Protein AF-A0A1I7XHS6-F1 (afdb_monomer_lite)

InterPro domains:
  IPR001163 Sm domain, eukaryotic/archaea-type [PF01423] (16-54)
  IPR001163 Sm domain, eukaryotic/archaea-type [SM00651] (15-67)
  IPR010920 LSM domain superfamily [SSF50182] (10-55)
  IPR011009 Protein kinase-like domain superfamily [SSF56112] (63-197)
  IPR012877 Uncharacterised oxidoreductase Dhs-27 [PF07914] (59-201)
  IPR033871 Sm-like protein LSm5 [PTHR20971] (2-55)
  IPR033871 Sm-like protein LSm5 [cd01732] (10-81)
  IPR047575 Sm domain [PS52002] (12-71)

pLDDT: mean 73.68, std 15.59, range [35.78, 96.5]

Secondary structure (DSSP, 8-state):
-------S----HHHHHHHTTTSEEEEE-TTS-EEEEEEEEE-TT--EEEEEEE-TT-TT-EETTEEEEEEE---SS--TTS-SEEEEEEE-HHHHHHHHHHHH-----HHHHHHHHHHHHHHHHHHHHHHHS-SS-SS--PPEEEEE-SSGGG-EEEEE--TT--PPPSTT---HHHHHHHHHHHHHHHHHHHH--HHHHHS-HHHHHHHHHHHHHHHHHHHHHHHHH-GGGHHHHHHHHHHHHHHHHHT-

Organism: Heterorhabditis bacteriophora (NCBI:txid37862)

Foldseek 3Di:
DDDDDDDPDPADPVNVLVVQQQHWDWDQDPPRQIKTFRFNDADPVRPTDGDPIDRPLDPVFDDQFWGKHKDADDDPDPDPPDDRIKIKTAGDLVSQQCSCCVPQVDHDDSVRSLLVSLQVLLQVVLVLVCQVPDPDRLADDWNWPDADRPDSVPGMTITDDDPVDDDDDCVVPDDPVRVVVVVSSLVSVLCCLVVPCVSVVRRPCVSCVVVLVVVVVRLVVVLVVVCVVCVVCVVVSVVVVVSSVSVVVSVD

Structure (mmCIF, N/CA/C/O backbone):
data_AF-A0A1I7XHS6-F1
#
_entry.id   AF-A0A1I7XHS6-F1
#
loop_
_atom_site.group_PDB
_atom_site.id
_atom_site.type_symbol
_atom_site.label_atom_id
_atom_site.label_alt_id
_atom_site.label_comp_id
_atom_site.label_asym_id
_atom_site.label_entity_id
_atom_site.label_seq_id
_atom_site.pdbx_PDB_ins_code
_atom_site.Cartn_x
_atom_site.Cartn_y
_atom_site.Cartn_z
_atom_site.occupancy
_atom_site.B_iso_or_equiv
_atom_site.auth_seq_id
_atom_site.auth_comp_id
_atom_site.auth_asym_id
_atom_site.auth_atom_id
_atom_site.pdbx_PDB_model_num
ATOM 1 N N . MET A 1 1 ? 23.797 -37.217 1.252 1.00 35.78 1 MET A N 1
ATOM 2 C CA . MET A 1 1 ? 24.072 -37.334 -0.195 1.00 35.78 1 MET A CA 1
ATOM 3 C C . MET A 1 1 ? 23.094 -36.413 -0.902 1.00 35.78 1 MET A C 1
ATOM 5 O O . MET A 1 1 ? 21.906 -36.695 -0.866 1.00 35.78 1 MET A O 1
ATOM 9 N N . SER A 1 2 ? 23.561 -35.262 -1.393 1.00 38.69 2 SER A N 1
ATOM 10 C CA . SER A 1 2 ? 22.713 -34.272 -2.070 1.00 38.69 2 SER A CA 1
ATOM 11 C C . SER A 1 2 ? 22.581 -34.668 -3.538 1.00 38.69 2 SER A C 1
ATOM 13 O O . SER A 1 2 ? 23.583 -34.729 -4.248 1.00 38.69 2 SER A O 1
ATOM 15 N N . SER A 1 3 ? 21.371 -35.017 -3.970 1.00 40.94 3 SER A N 1
ATOM 16 C CA . SER A 1 3 ? 21.060 -35.302 -5.367 1.00 40.94 3 SER A CA 1
ATOM 17 C C . SER A 1 3 ? 21.012 -33.985 -6.139 1.00 40.94 3 SER A C 1
ATOM 19 O O . SER A 1 3 ? 20.019 -33.260 -6.083 1.00 40.94 3 SER A O 1
ATOM 21 N N . THR A 1 4 ? 22.082 -33.659 -6.859 1.00 42.91 4 THR A N 1
ATOM 22 C CA . THR A 1 4 ? 22.070 -32.563 -7.831 1.00 42.91 4 THR A CA 1
ATOM 23 C C . THR A 1 4 ? 21.170 -32.964 -8.995 1.00 42.91 4 THR A C 1
ATOM 25 O O . THR A 1 4 ? 21.556 -33.791 -9.825 1.00 42.91 4 THR A O 1
ATOM 28 N N . ALA A 1 5 ? 19.959 -32.408 -9.031 1.00 48.34 5 ALA A N 1
ATOM 29 C CA . ALA A 1 5 ? 19.065 -32.508 -10.174 1.00 48.34 5 ALA A CA 1
ATOM 30 C C . ALA A 1 5 ? 19.789 -31.950 -11.407 1.00 48.34 5 ALA A C 1
ATOM 32 O O . ALA A 1 5 ? 20.109 -30.765 -11.481 1.00 48.34 5 ALA A O 1
ATOM 33 N N . THR A 1 6 ? 20.129 -32.830 -12.343 1.00 53.09 6 THR A N 1
ATOM 34 C CA . THR A 1 6 ? 20.788 -32.463 -13.595 1.00 53.09 6 THR A CA 1
ATOM 35 C C . THR A 1 6 ? 19.723 -31.873 -14.511 1.00 53.09 6 THR A C 1
ATOM 37 O O . THR A 1 6 ? 18.707 -32.519 -14.763 1.00 53.09 6 THR A O 1
ATOM 40 N N . ASN A 1 7 ? 19.917 -30.631 -14.958 1.00 56.94 7 ASN A N 1
ATOM 41 C CA . ASN A 1 7 ? 18.989 -29.959 -15.862 1.00 56.94 7 ASN A CA 1
ATOM 42 C C . ASN A 1 7 ? 18.859 -30.795 -17.158 1.00 56.94 7 ASN A C 1
ATOM 44 O O . ASN A 1 7 ? 19.871 -31.010 -17.824 1.00 56.94 7 ASN A O 1
ATOM 48 N N . PRO A 1 8 ? 17.662 -31.298 -17.518 1.00 60.41 8 PRO A N 1
ATOM 49 C CA . PRO A 1 8 ? 17.479 -32.171 -18.680 1.00 60.41 8 PRO A CA 1
ATOM 50 C C . PRO A 1 8 ? 17.606 -31.435 -20.024 1.00 60.41 8 PRO A C 1
ATOM 52 O O . PRO A 1 8 ? 17.559 -32.073 -21.075 1.00 60.41 8 PRO A O 1
ATOM 55 N N . SER A 1 9 ? 17.744 -30.106 -20.019 1.00 62.44 9 SER A N 1
ATOM 56 C CA . SER A 1 9 ? 17.931 -29.316 -21.234 1.00 62.44 9 SER A CA 1
ATOM 57 C C . SER A 1 9 ? 19.406 -29.282 -21.647 1.00 62.44 9 SER A C 1
ATOM 59 O O . SER A 1 9 ? 20.269 -28.791 -20.929 1.00 62.44 9 SER A O 1
ATOM 61 N N . THR A 1 10 ? 19.700 -29.799 -22.839 1.00 73.06 10 THR A N 1
ATOM 62 C CA . THR A 1 10 ? 21.033 -29.784 -23.472 1.00 73.06 10 THR A CA 1
ATOM 63 C C . THR A 1 10 ? 21.372 -28.439 -24.127 1.00 73.06 10 THR A C 1
ATOM 65 O O . THR A 1 10 ? 22.237 -28.393 -24.996 1.00 73.06 10 THR A O 1
ATOM 68 N N . LEU A 1 11 ? 20.652 -27.366 -23.790 1.00 76.31 11 LEU A N 1
ATOM 69 C CA . LEU A 1 11 ? 20.781 -26.068 -24.451 1.00 76.31 11 LEU A CA 1
ATOM 70 C C . LEU A 1 11 ? 21.914 -25.263 -23.827 1.00 76.31 11 LEU A C 1
ATOM 72 O O . LEU A 1 11 ? 21.985 -25.116 -22.604 1.00 76.31 11 LEU A O 1
ATOM 76 N N . LEU A 1 12 ? 22.777 -24.711 -24.675 1.00 83.94 12 LEU A N 1
ATOM 77 C CA . LEU A 1 12 ? 23.782 -23.761 -24.218 1.00 83.94 12 LEU A CA 1
ATOM 78 C C . LEU A 1 12 ? 23.101 -22.445 -23.797 1.00 83.94 12 LEU A C 1
ATOM 80 O O . LEU A 1 12 ? 22.085 -22.070 -24.384 1.00 83.94 12 LEU A O 1
ATOM 84 N N . PRO A 1 13 ? 23.650 -21.696 -22.822 1.00 81.69 13 PRO A N 1
ATOM 85 C CA . PRO A 1 13 ? 23.038 -20.450 -22.353 1.00 81.69 13 PRO A CA 1
ATOM 86 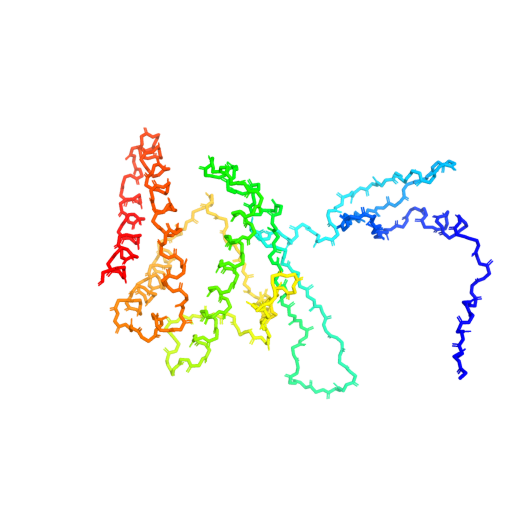C C . PRO A 1 13 ? 22.728 -19.446 -23.472 1.00 81.69 13 PRO A C 1
ATOM 88 O O . PRO A 1 13 ? 21.667 -18.835 -23.464 1.00 81.69 13 PRO A O 1
ATOM 91 N N . LEU A 1 14 ? 23.610 -19.320 -24.468 1.00 85.31 14 LEU A N 1
ATOM 92 C CA . LEU A 1 14 ? 23.384 -18.437 -25.618 1.00 85.31 14 LEU A CA 1
ATOM 93 C C . LEU A 1 14 ? 22.309 -18.970 -26.571 1.00 85.31 14 LEU A C 1
ATOM 95 O O . LEU A 1 14 ? 21.518 -18.186 -27.079 1.00 85.31 14 LEU A O 1
ATOM 99 N N . GLU A 1 15 ? 22.221 -20.289 -26.764 1.00 87.44 15 GLU A N 1
ATOM 100 C CA . GLU A 1 15 ? 21.143 -20.902 -27.556 1.00 87.44 15 GLU A CA 1
ATOM 101 C C . GLU A 1 15 ? 19.776 -20.712 -26.891 1.00 87.44 15 GLU A C 1
ATOM 103 O O . GLU A 1 15 ? 18.755 -20.616 -27.570 1.00 87.44 15 GLU A O 1
ATOM 108 N N . LEU A 1 16 ? 19.743 -20.665 -25.557 1.00 85.88 16 LEU A N 1
ATOM 109 C CA . LEU A 1 16 ? 18.528 -20.360 -24.815 1.00 85.88 16 LEU A CA 1
ATOM 110 C C . LEU A 1 16 ? 18.098 -18.904 -25.034 1.00 85.88 16 LEU A C 1
ATOM 112 O O . LEU A 1 16 ? 16.924 -18.665 -25.295 1.00 85.88 16 LEU A O 1
ATOM 116 N N . VAL A 1 17 ? 19.033 -17.950 -24.961 1.00 89.50 17 VAL A N 1
ATOM 117 C CA . VAL A 1 17 ? 18.743 -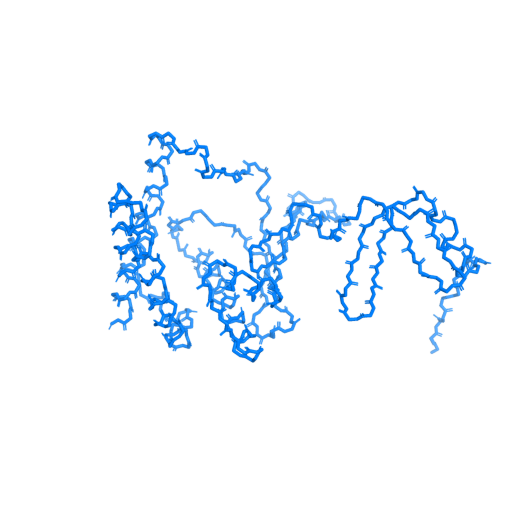16.523 -25.198 1.00 89.50 17 VAL A CA 1
ATOM 118 C C . VAL A 1 17 ? 18.324 -16.279 -26.652 1.00 89.50 17 VAL A C 1
ATOM 120 O O . VAL A 1 17 ? 17.351 -15.567 -26.884 1.00 89.50 17 VAL A O 1
ATOM 123 N N . ASP A 1 18 ? 18.981 -16.919 -27.621 1.00 92.06 18 ASP A N 1
ATOM 124 C CA . ASP A 1 18 ? 18.631 -16.847 -29.049 1.00 92.06 18 ASP A CA 1
ATOM 125 C C . ASP A 1 18 ? 17.200 -17.326 -29.323 1.00 92.06 18 ASP A C 1
ATOM 127 O O . ASP A 1 18 ? 16.420 -16.655 -29.998 1.00 92.06 18 ASP A O 1
ATOM 131 N N . LYS A 1 19 ? 16.783 -18.422 -28.682 1.00 90.94 19 LYS A N 1
ATOM 132 C CA . LYS A 1 19 ? 15.398 -18.912 -28.768 1.00 90.94 19 LYS A CA 1
ATOM 133 C C . LYS A 1 19 ? 14.362 -17.989 -28.133 1.00 90.94 19 LYS A C 1
ATOM 135 O O . LYS A 1 19 ? 13.176 -18.142 -28.418 1.00 90.94 19 LYS A O 1
ATOM 140 N N . CYS A 1 20 ? 14.784 -17.064 -27.278 1.00 92.56 20 CYS A N 1
ATOM 141 C CA . CYS A 1 20 ? 13.903 -16.076 -26.672 1.00 92.56 20 CYS A CA 1
ATOM 142 C C . CYS A 1 20 ? 13.716 -14.824 -27.544 1.00 92.56 20 CYS A C 1
ATOM 144 O O . CYS A 1 20 ? 12.911 -13.971 -27.171 1.00 92.56 20 CYS A O 1
ATOM 146 N N . ILE A 1 21 ? 14.408 -14.684 -28.685 1.00 95.25 21 ILE A N 1
ATOM 147 C CA . ILE A 1 21 ? 14.200 -13.554 -29.603 1.00 95.25 21 ILE A CA 1
ATOM 148 C C . ILE A 1 21 ? 12.738 -13.541 -30.085 1.00 95.25 21 ILE A C 1
ATOM 150 O O . ILE A 1 21 ? 12.166 -14.566 -30.450 1.00 95.25 21 ILE A O 1
ATOM 154 N N . GLY A 1 22 ? 12.110 -12.368 -30.038 1.00 91.31 22 GLY A N 1
ATOM 155 C CA . GLY A 1 22 ? 10.687 -12.146 -30.294 1.00 91.31 22 GLY A CA 1
ATOM 156 C C . GLY A 1 22 ? 9.763 -12.520 -29.129 1.00 91.31 22 GLY A C 1
ATOM 157 O O . GLY A 1 22 ? 8.559 -12.288 -29.216 1.00 91.31 22 GLY A O 1
ATOM 158 N N . SER A 1 23 ? 10.289 -13.079 -28.035 1.00 92.06 23 SER A N 1
ATOM 159 C CA . SER A 1 23 ? 9.512 -13.406 -26.834 1.00 92.06 23 SER A CA 1
ATOM 160 C C . SER A 1 23 ? 9.638 -12.317 -25.774 1.00 92.06 23 SER A C 1
ATOM 162 O O . SER A 1 23 ? 10.672 -11.658 -25.644 1.00 92.06 23 SER A O 1
ATOM 164 N N . ARG A 1 24 ? 8.587 -12.159 -24.964 1.00 86.06 24 ARG A N 1
ATOM 165 C CA . ARG A 1 24 ? 8.627 -11.314 -23.767 1.00 86.06 24 ARG A CA 1
ATOM 166 C C . ARG A 1 24 ? 9.449 -12.012 -22.686 1.00 86.06 24 ARG A C 1
ATOM 168 O O . ARG A 1 24 ? 9.105 -13.119 -22.277 1.00 86.06 24 ARG A O 1
ATOM 175 N N . ILE A 1 25 ? 10.515 -11.365 -22.227 1.00 89.19 25 ILE A N 1
ATOM 176 C CA . ILE A 1 25 ? 11.435 -11.892 -21.218 1.00 89.19 25 ILE A CA 1
ATOM 177 C C . ILE A 1 25 ? 11.511 -10.975 -19.999 1.00 89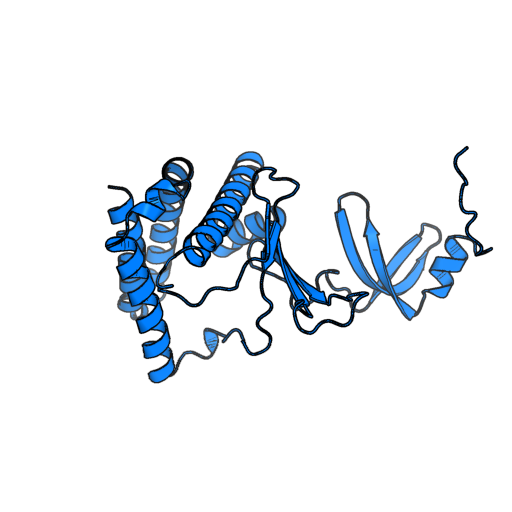.19 25 ILE A C 1
ATOM 179 O O . ILE A 1 25 ? 11.299 -9.768 -20.099 1.00 89.19 25 ILE A O 1
ATOM 183 N N . TRP A 1 26 ? 11.828 -11.568 -18.848 1.00 88.44 26 TRP A N 1
ATOM 184 C CA . TRP A 1 26 ? 12.118 -10.868 -17.599 1.00 88.44 26 TRP A CA 1
ATOM 185 C C . TRP A 1 26 ? 13.601 -11.036 -17.280 1.00 88.44 26 TRP A C 1
ATOM 187 O O . TRP A 1 26 ? 14.084 -12.148 -17.070 1.00 88.44 26 TRP A O 1
ATOM 197 N N . VAL A 1 27 ? 14.328 -9.925 -17.303 1.00 85.94 27 VAL A N 1
ATOM 198 C CA . VAL A 1 27 ? 15.765 -9.863 -17.053 1.00 85.94 27 VAL A CA 1
ATOM 199 C C . VAL A 1 27 ? 15.983 -9.348 -15.639 1.00 85.94 27 VAL A C 1
ATOM 201 O O . VAL A 1 27 ? 15.637 -8.211 -15.332 1.00 85.94 27 VAL A O 1
ATOM 204 N N . ILE A 1 28 ? 16.588 -10.176 -14.792 1.00 81.56 28 ILE A N 1
ATOM 205 C CA . ILE A 1 28 ? 16.995 -9.809 -13.433 1.00 81.56 28 ILE A CA 1
ATOM 206 C C . ILE A 1 28 ? 18.497 -9.524 -13.472 1.00 81.56 28 ILE A C 1
ATOM 208 O O . ILE A 1 28 ? 19.306 -10.420 -13.722 1.00 81.56 28 ILE A O 1
ATOM 212 N N . MET A 1 29 ? 18.879 -8.265 -13.281 1.00 76.19 29 MET A N 1
ATOM 213 C CA . MET A 1 29 ? 20.272 -7.823 -13.293 1.00 76.19 29 MET A CA 1
ATOM 214 C C . MET A 1 29 ? 20.869 -7.829 -11.882 1.00 76.19 29 MET A C 1
ATOM 216 O O . MET A 1 29 ? 20.179 -7.860 -10.863 1.00 76.19 29 MET A O 1
ATOM 220 N N . LYS A 1 30 ? 22.199 -7.743 -11.810 1.00 64.19 30 LYS A N 1
ATOM 221 C CA . LYS A 1 30 ? 22.905 -7.522 -10.545 1.00 64.19 30 LYS A CA 1
ATOM 222 C C . LYS A 1 30 ? 22.552 -6.137 -9.980 1.00 64.19 30 LYS A C 1
ATOM 224 O O . LYS A 1 30 ? 22.602 -5.155 -10.714 1.00 64.19 30 LYS A O 1
ATOM 229 N N . GLY A 1 31 ? 22.270 -6.068 -8.678 1.00 60.38 31 GLY A N 1
ATOM 230 C CA . GLY A 1 31 ? 21.828 -4.839 -8.007 1.00 60.38 31 GLY A CA 1
ATOM 231 C C . GLY A 1 31 ? 20.314 -4.631 -8.045 1.00 60.38 31 GLY A C 1
ATOM 232 O O . GLY A 1 31 ? 19.882 -3.487 -8.090 1.00 60.38 31 GLY A O 1
ATOM 233 N N . GLU A 1 32 ? 19.540 -5.726 -8.090 1.00 57.38 32 GLU A N 1
ATOM 234 C CA . GLU A 1 32 ? 18.065 -5.740 -7.978 1.00 57.38 32 GLU A CA 1
ATOM 235 C C . GLU A 1 32 ? 17.333 -4.941 -9.061 1.00 57.38 32 GLU A C 1
ATOM 237 O O . GLU A 1 32 ? 16.139 -4.670 -8.971 1.00 57.38 32 GLU A O 1
ATOM 242 N N . LYS A 1 33 ? 18.044 -4.585 -10.132 1.00 65.88 33 LYS A N 1
ATOM 243 C CA . LYS A 1 33 ? 17.436 -3.968 -11.297 1.00 65.88 33 LYS A CA 1
ATOM 244 C C . LYS A 1 33 ? 16.807 -5.054 -12.144 1.00 65.88 33 LYS A C 1
ATOM 246 O O . LYS A 1 33 ? 17.499 -5.925 -12.667 1.00 65.88 33 LYS A O 1
ATOM 251 N N . GLU A 1 34 ? 15.509 -4.956 -12.334 1.00 76.56 34 GLU A N 1
ATOM 252 C CA . GLU A 1 34 ? 14.765 -5.886 -13.156 1.00 76.56 34 GLU A CA 1
ATOM 253 C C . GLU A 1 34 ? 14.145 -5.157 -14.351 1.00 76.56 34 GLU A C 1
ATOM 255 O O . GLU A 1 34 ? 13.788 -3.983 -14.264 1.00 76.56 34 GLU A O 1
ATOM 260 N N . ILE A 1 35 ? 14.049 -5.835 -15.494 1.00 82.00 35 ILE A N 1
ATOM 261 C CA . ILE A 1 35 ? 13.519 -5.267 -16.737 1.00 82.00 35 ILE A CA 1
ATOM 262 C C . ILE A 1 35 ? 12.637 -6.313 -17.421 1.00 82.00 35 ILE A C 1
ATOM 264 O O . ILE A 1 35 ? 13.051 -7.463 -17.554 1.00 82.00 35 ILE A O 1
ATOM 268 N N . VAL A 1 36 ? 11.443 -5.933 -17.884 1.00 83.56 36 VAL A N 1
ATOM 269 C CA . VAL A 1 36 ? 10.604 -6.795 -18.729 1.00 83.56 36 VAL A CA 1
ATOM 270 C C . VAL A 1 36 ? 10.426 -6.149 -20.090 1.00 83.56 36 VAL A C 1
ATOM 272 O O . VAL A 1 36 ? 10.079 -4.980 -20.198 1.00 83.56 36 VAL A O 1
ATOM 275 N N . GLY A 1 37 ? 10.635 -6.919 -21.148 1.00 87.44 37 GLY A N 1
ATOM 276 C CA . GLY A 1 37 ? 10.465 -6.441 -22.515 1.00 87.44 37 GLY A CA 1
ATOM 277 C C . GLY A 1 37 ? 10.508 -7.586 -23.511 1.00 87.44 37 GLY A C 1
ATOM 278 O O . GLY A 1 37 ? 10.805 -8.726 -23.151 1.00 87.44 37 GLY A O 1
ATOM 279 N N . THR A 1 38 ? 10.191 -7.298 -24.764 1.00 93.44 38 THR A N 1
ATOM 280 C CA . THR A 1 38 ? 10.333 -8.257 -25.863 1.00 93.44 38 THR A CA 1
ATOM 281 C C . THR A 1 38 ? 11.782 -8.253 -26.337 1.00 93.44 38 THR A C 1
ATOM 283 O O . THR A 1 38 ? 12.301 -7.200 -26.701 1.00 93.44 38 THR A O 1
ATOM 286 N N . LEU A 1 39 ? 12.460 -9.404 -26.310 1.00 95.94 39 LEU A N 1
ATOM 287 C CA . LEU A 1 39 ? 13.854 -9.496 -26.751 1.00 95.94 39 LEU A CA 1
ATOM 288 C C . LEU A 1 39 ? 13.941 -9.362 -28.268 1.00 95.94 39 LEU A C 1
ATOM 290 O O . LEU A 1 39 ? 13.482 -10.239 -28.988 1.00 95.94 39 LEU A O 1
ATOM 294 N N . MET A 1 40 ? 14.580 -8.306 -28.759 1.00 96.50 40 MET A N 1
ATOM 295 C CA . MET A 1 40 ? 14.765 -8.088 -30.198 1.00 96.50 40 MET A CA 1
ATOM 296 C C . MET A 1 40 ? 16.074 -8.680 -30.718 1.00 96.50 40 MET A C 1
ATOM 298 O O . MET A 1 40 ? 16.190 -8.992 -31.900 1.00 96.50 40 MET A O 1
ATOM 302 N N . GLY A 1 41 ? 17.055 -8.853 -29.836 1.00 94.81 41 GLY A N 1
ATOM 303 C CA . GLY A 1 41 ? 18.354 -9.429 -30.154 1.00 94.81 41 GLY A CA 1
ATOM 304 C C . GLY A 1 41 ? 19.380 -9.129 -29.067 1.00 94.81 41 GLY A C 1
ATOM 305 O O . GLY A 1 41 ? 19.085 -8.445 -28.085 1.00 94.81 41 GLY A O 1
ATOM 306 N N . PHE A 1 42 ? 20.590 -9.645 -29.242 1.00 95.12 42 PHE A N 1
ATOM 307 C CA . PHE A 1 42 ? 21.733 -9.392 -28.367 1.00 95.12 42 PHE A CA 1
ATOM 308 C C . PHE A 1 42 ? 23.034 -9.439 -29.180 1.0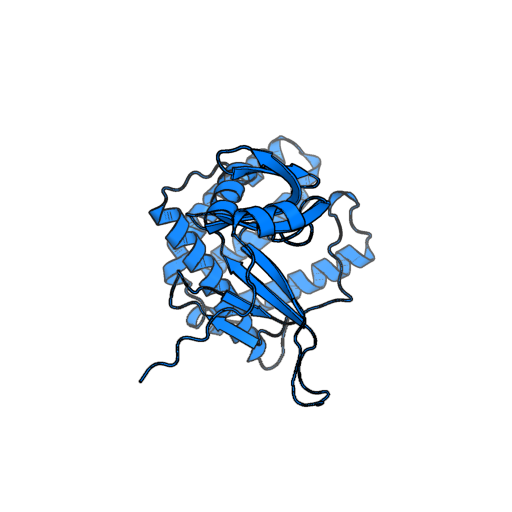0 95.12 42 PHE A C 1
ATOM 310 O O . PHE A 1 42 ? 23.054 -10.004 -30.274 1.00 95.12 42 PHE A O 1
ATOM 317 N N . ASP A 1 43 ? 24.099 -8.819 -28.675 1.00 92.69 43 ASP A N 1
ATOM 318 C CA . ASP A 1 43 ? 25.426 -8.838 -29.305 1.00 92.69 43 ASP A CA 1
ATOM 319 C C . ASP A 1 43 ? 26.348 -9.933 -28.728 1.00 92.69 43 ASP A C 1
ATOM 321 O O . ASP A 1 43 ? 25.978 -10.670 -27.812 1.00 92.69 43 ASP A O 1
ATOM 325 N N . ASP A 1 44 ? 27.583 -10.019 -29.231 1.00 87.25 44 ASP A N 1
ATOM 326 C CA . ASP A 1 44 ? 28.595 -10.988 -28.772 1.00 87.25 44 ASP A CA 1
ATOM 327 C C . ASP A 1 44 ? 28.968 -10.839 -27.280 1.00 87.25 44 ASP A C 1
ATOM 329 O O . ASP A 1 44 ? 29.553 -11.747 -26.685 1.00 87.25 44 ASP A O 1
ATOM 333 N N . TYR A 1 45 ? 28.626 -9.704 -26.662 1.00 86.50 45 TYR A N 1
ATOM 334 C CA . TYR A 1 45 ? 28.826 -9.419 -25.240 1.00 86.50 45 TYR A CA 1
ATOM 335 C C . TYR A 1 45 ? 27.549 -9.617 -24.407 1.00 86.50 45 TYR A C 1
ATOM 337 O O . TYR A 1 45 ? 27.560 -9.360 -23.203 1.00 86.50 45 TYR A O 1
ATOM 345 N N . VAL A 1 46 ? 26.469 -10.118 -25.017 1.00 84.38 46 VAL A N 1
ATOM 346 C CA . VAL A 1 46 ? 25.152 -10.340 -24.398 1.00 84.38 46 VAL A CA 1
ATOM 347 C C . VAL A 1 46 ? 24.497 -9.035 -23.922 1.00 84.38 46 VAL A C 1
ATOM 349 O O . VAL A 1 46 ? 23.677 -9.024 -23.001 1.00 84.38 46 VAL A O 1
ATOM 352 N N . ASN A 1 47 ? 24.806 -7.910 -24.569 1.00 89.00 47 ASN A N 1
ATOM 353 C CA . ASN A 1 47 ? 24.010 -6.700 -24.403 1.00 89.00 47 ASN A CA 1
ATOM 354 C C . ASN A 1 47 ? 22.671 -6.910 -25.117 1.00 89.00 47 ASN A C 1
ATOM 356 O O . ASN A 1 47 ? 22.617 -6.996 -26.342 1.00 89.00 47 ASN A O 1
ATOM 360 N N . MET A 1 48 ? 21.595 -7.032 -24.342 1.00 91.19 48 MET A N 1
ATOM 361 C CA . MET A 1 48 ? 20.256 -7.316 -24.860 1.00 91.19 48 MET A CA 1
ATOM 362 C C . MET A 1 48 ? 19.553 -6.035 -25.315 1.00 91.19 48 MET A C 1
ATOM 364 O O . MET A 1 48 ? 19.538 -5.033 -24.599 1.00 91.19 48 MET A O 1
ATOM 368 N N . VAL A 1 49 ? 18.915 -6.093 -26.483 1.00 93.12 49 VAL A N 1
ATOM 369 C CA . VAL A 1 49 ? 18.013 -5.052 -26.985 1.00 93.12 49 VAL A CA 1
ATOM 370 C C . VAL A 1 49 ? 16.583 -5.488 -26.702 1.00 93.12 49 VAL A C 1
ATOM 372 O O . VAL A 1 49 ? 16.146 -6.537 -27.176 1.00 93.12 49 VAL A O 1
ATOM 375 N N . LEU A 1 50 ? 15.857 -4.682 -25.930 1.00 92.81 50 LEU A N 1
ATOM 376 C CA . LEU A 1 50 ? 14.469 -4.940 -25.560 1.00 92.81 50 LEU A CA 1
ATOM 377 C C . LEU A 1 50 ? 13.549 -3.877 -26.177 1.00 92.81 50 LEU A C 1
ATOM 379 O O . LEU A 1 50 ? 13.852 -2.686 -26.111 1.00 92.81 50 LEU A O 1
ATOM 383 N N . GLU A 1 51 ? 12.428 -4.312 -26.746 1.00 89.44 51 GLU A N 1
ATOM 384 C CA . GLU A 1 51 ? 11.308 -3.466 -27.180 1.00 89.44 51 GLU A CA 1
ATOM 385 C C . GLU A 1 51 ? 10.156 -3.552 -26.165 1.00 89.44 51 GLU A C 1
ATOM 387 O O . GLU A 1 51 ? 10.078 -4.509 -25.387 1.00 89.44 51 GLU A O 1
ATOM 392 N N . ASP A 1 52 ? 9.283 -2.538 -26.135 1.00 83.12 52 ASP A N 1
ATOM 393 C CA . ASP A 1 52 ? 8.169 -2.419 -25.180 1.00 83.12 52 ASP A CA 1
ATOM 394 C C . ASP A 1 52 ? 8.611 -2.621 -23.726 1.00 83.12 52 ASP A C 1
ATOM 396 O O . ASP A 1 52 ? 7.976 -3.338 -22.940 1.00 83.12 52 ASP A O 1
ATOM 400 N N . VAL A 1 53 ? 9.751 -2.006 -23.397 1.00 76.44 53 VAL A N 1
ATOM 401 C CA . VAL A 1 53 ? 10.357 -2.098 -22.076 1.00 76.44 53 VAL A CA 1
ATOM 402 C C . VAL A 1 53 ? 9.412 -1.495 -21.059 1.00 76.44 53 VAL A C 1
ATOM 404 O O . VAL A 1 53 ? 9.116 -0.301 -21.078 1.00 76.44 53 VAL A O 1
ATOM 407 N N . VAL A 1 54 ? 8.981 -2.343 -20.141 1.00 68.56 54 VAL A N 1
ATOM 408 C CA . VAL A 1 54 ? 8.276 -1.939 -18.942 1.00 68.56 54 VAL A CA 1
ATOM 409 C C . VAL A 1 54 ? 9.130 -2.303 -17.748 1.00 68.56 54 VAL A C 1
ATOM 411 O O . VAL A 1 54 ? 9.898 -3.271 -17.751 1.00 68.56 54 VAL A O 1
ATOM 414 N N . ASP A 1 55 ? 8.957 -1.530 -16.692 1.00 60.94 55 ASP A N 1
ATOM 415 C CA . ASP A 1 55 ? 9.331 -2.006 -15.378 1.00 60.94 55 ASP A CA 1
ATOM 416 C C . ASP A 1 55 ? 8.599 -3.357 -15.148 1.00 60.94 55 ASP A C 1
ATOM 418 O O . ASP A 1 55 ? 7.398 -3.412 -15.433 1.00 60.94 55 ASP A O 1
ATOM 422 N N . PRO A 1 56 ? 9.261 -4.463 -14.735 1.00 52.38 56 PRO A N 1
ATOM 423 C CA . PRO A 1 56 ? 8.665 -5.804 -14.516 1.00 52.38 56 PRO A CA 1
ATOM 424 C C . PRO A 1 56 ? 7.379 -5.803 -13.719 1.00 52.38 56 PRO A C 1
ATOM 426 O O . PRO A 1 56 ? 6.529 -6.685 -13.784 1.00 52.38 56 PRO A O 1
ATOM 429 N N . LEU A 1 57 ? 7.302 -4.752 -12.945 1.00 51.81 57 LEU A N 1
ATOM 430 C CA . LEU A 1 57 ? 6.256 -4.325 -12.096 1.00 51.81 57 LEU A CA 1
ATOM 431 C C . LEU A 1 57 ? 4.938 -4.066 -12.858 1.00 51.81 57 LEU A C 1
ATOM 433 O O . LEU A 1 57 ? 3.886 -4.407 -12.327 1.00 51.81 57 LEU A O 1
ATOM 437 N N . GLY A 1 58 ? 4.984 -3.604 -14.112 1.00 46.62 58 GLY A N 1
ATOM 438 C CA . GLY A 1 58 ? 3.841 -3.257 -14.964 1.00 46.62 58 GLY A CA 1
ATOM 439 C C . GLY A 1 58 ? 3.446 -1.777 -14.857 1.00 46.62 58 GLY A C 1
ATOM 440 O O . GLY A 1 58 ? 3.871 -1.073 -13.944 1.00 46.62 58 GLY A O 1
ATOM 441 N N . ALA A 1 59 ? 2.611 -1.287 -15.782 1.00 45.62 59 ALA A N 1
ATOM 442 C CA . ALA A 1 59 ? 2.061 0.077 -15.715 1.00 45.62 59 ALA A CA 1
ATOM 443 C C . ALA A 1 59 ? 1.087 0.269 -14.530 1.00 45.62 59 ALA A C 1
ATOM 445 O O . ALA A 1 59 ? 0.925 1.379 -14.032 1.00 45.62 59 ALA A O 1
ATOM 446 N N . ASP A 1 60 ? 0.501 -0.821 -14.027 1.00 45.03 60 ASP A N 1
ATOM 447 C CA . ASP A 1 60 ? -0.523 -0.831 -12.968 1.00 45.03 60 ASP A CA 1
ATOM 448 C C . ASP A 1 60 ? 0.060 -0.792 -11.542 1.00 45.03 60 ASP A C 1
ATOM 450 O O . ASP A 1 60 ? -0.590 -1.153 -10.561 1.00 45.03 60 ASP A O 1
ATOM 454 N N . ALA A 1 61 ? 1.334 -0.430 -11.422 1.00 46.31 61 ALA A N 1
ATOM 455 C CA . ALA A 1 61 ? 2.189 -1.002 -10.398 1.00 46.31 61 ALA A CA 1
ATOM 456 C C . ALA A 1 61 ? 3.136 0.006 -9.738 1.00 46.31 61 ALA A C 1
ATOM 458 O O . ALA A 1 61 ? 4.196 -0.358 -9.214 1.00 46.31 61 ALA A O 1
ATOM 459 N N . ILE A 1 62 ? 2.722 1.267 -9.708 1.00 53.56 62 ILE A N 1
ATOM 460 C CA . ILE A 1 62 ? 3.473 2.348 -9.084 1.00 53.56 62 ILE A CA 1
ATOM 461 C C . ILE A 1 62 ? 2.605 2.931 -7.971 1.00 53.56 62 ILE A C 1
ATOM 463 O O . ILE A 1 62 ? 1.763 3.798 -8.192 1.00 53.56 62 ILE A O 1
ATOM 467 N N . GLY A 1 63 ? 2.794 2.436 -6.748 1.00 56.22 63 GLY A N 1
ATOM 468 C CA . GLY A 1 63 ? 2.481 3.253 -5.586 1.00 56.22 63 GLY A CA 1
ATOM 469 C C . GLY A 1 63 ? 3.528 4.357 -5.496 1.00 56.22 63 GLY A C 1
ATOM 470 O O . GLY A 1 63 ? 4.712 4.104 -5.696 1.00 56.22 63 GLY A O 1
ATOM 471 N N . TYR A 1 64 ? 3.107 5.576 -5.171 1.00 61.88 64 TYR A N 1
ATOM 472 C CA . TYR A 1 64 ? 3.980 6.759 -5.117 1.00 61.88 64 TYR A CA 1
ATOM 473 C C . TYR A 1 64 ? 5.260 6.556 -4.270 1.00 61.88 64 TYR A C 1
ATOM 475 O O . TYR A 1 64 ? 6.299 7.130 -4.569 1.00 61.88 64 TYR A O 1
ATOM 483 N N . MET A 1 65 ? 5.204 5.719 -3.226 1.00 71.06 65 MET A N 1
ATOM 484 C CA . MET A 1 65 ? 6.332 5.416 -2.321 1.00 71.06 65 MET A CA 1
ATOM 485 C C . MET A 1 65 ? 6.541 3.904 -2.112 1.00 71.06 65 MET A C 1
ATOM 487 O O . MET A 1 65 ? 7.257 3.460 -1.211 1.00 71.06 65 MET A O 1
ATOM 491 N N . SER A 1 66 ? 5.852 3.066 -2.889 1.00 80.12 66 SER A N 1
ATOM 492 C CA . SER A 1 66 ? 5.867 1.614 -2.699 1.00 80.12 66 SER A CA 1
ATOM 493 C C . SER A 1 66 ? 5.588 0.878 -3.998 1.00 80.12 66 SER A C 1
ATOM 495 O O . SER A 1 66 ? 4.748 1.265 -4.805 1.00 80.12 66 SER A O 1
ATOM 497 N N . ILE A 1 67 ? 6.243 -0.258 -4.143 1.00 82.25 67 ILE A N 1
ATOM 498 C CA . ILE A 1 67 ? 5.964 -1.254 -5.164 1.00 82.25 67 ILE A CA 1
ATOM 499 C C . ILE A 1 67 ? 4.694 -2.007 -4.743 1.00 82.25 67 ILE A C 1
ATOM 501 O O . ILE A 1 67 ? 4.678 -2.635 -3.691 1.00 82.25 67 ILE A O 1
ATOM 505 N N . MET A 1 68 ? 3.619 -1.932 -5.536 1.00 83.19 68 MET A N 1
ATOM 506 C CA . MET A 1 68 ? 2.343 -2.618 -5.256 1.00 83.19 68 MET A CA 1
ATOM 507 C C . MET A 1 68 ? 1.960 -3.602 -6.362 1.00 83.19 68 MET A C 1
ATOM 509 O O . MET A 1 68 ? 1.607 -3.186 -7.464 1.00 83.19 68 MET A O 1
ATOM 513 N N . ARG A 1 69 ? 2.013 -4.909 -6.099 1.00 83.19 69 ARG A N 1
ATOM 514 C CA . ARG A 1 69 ? 1.702 -5.959 -7.083 1.00 83.19 69 ARG A CA 1
ATOM 515 C C . ARG A 1 69 ? 0.415 -6.671 -6.749 1.00 83.19 69 ARG A C 1
ATOM 517 O O . ARG A 1 69 ? 0.231 -7.097 -5.617 1.00 83.19 69 ARG A O 1
ATOM 524 N N . ARG A 1 70 ? -0.411 -6.910 -7.761 1.00 86.31 70 ARG A N 1
ATOM 525 C CA . ARG A 1 70 ? -1.435 -7.946 -7.676 1.00 86.31 70 ARG A CA 1
ATOM 526 C C . ARG A 1 70 ? -0.792 -9.303 -7.936 1.00 86.31 70 ARG A C 1
ATOM 528 O O . ARG A 1 70 ? -0.110 -9.479 -8.941 1.00 86.31 70 ARG A O 1
ATOM 535 N N . VAL A 1 71 ? -1.026 -10.253 -7.041 1.00 87.56 71 VAL A N 1
ATOM 536 C CA . VAL A 1 71 ? -0.561 -11.636 -7.162 1.00 87.56 71 VAL A CA 1
ATOM 537 C C . VAL A 1 71 ? -1.771 -12.553 -7.219 1.00 87.56 71 VAL A C 1
ATOM 539 O O . VAL A 1 71 ? -2.592 -12.548 -6.305 1.00 87.56 71 VAL A O 1
ATOM 542 N N . GLU A 1 72 ? -1.877 -13.330 -8.295 1.00 87.19 72 GLU A N 1
ATOM 543 C CA . GLU A 1 72 ? -2.866 -14.402 -8.436 1.00 87.19 72 GLU A CA 1
ATOM 544 C C . GLU A 1 72 ? -2.374 -15.646 -7.687 1.00 87.19 72 GLU A C 1
ATOM 546 O O . GLU A 1 72 ? -1.223 -16.064 -7.830 1.00 87.19 72 GLU A O 1
ATOM 551 N N . LEU A 1 73 ? -3.244 -16.239 -6.876 1.00 86.00 73 LEU A N 1
ATOM 552 C CA . LEU A 1 73 ? -2.928 -17.361 -6.003 1.00 86.00 73 LEU A CA 1
ATOM 553 C C . LEU A 1 73 ? -3.539 -18.647 -6.555 1.00 86.00 73 LEU A C 1
ATOM 555 O O . LEU A 1 73 ? -4.722 -18.709 -6.894 1.00 86.00 73 LEU A O 1
ATOM 559 N N . VAL A 1 74 ? -2.719 -19.696 -6.613 1.00 84.69 74 VAL A N 1
ATOM 560 C CA . VAL A 1 74 ? -3.132 -21.035 -7.039 1.00 84.69 74 VAL A CA 1
ATOM 561 C C . VAL A 1 74 ? -3.062 -21.962 -5.836 1.00 84.69 74 VAL A C 1
ATOM 563 O O . VAL A 1 74 ? -1.987 -22.234 -5.307 1.00 84.69 74 VAL A O 1
ATOM 566 N N . TRP A 1 75 ? -4.221 -22.449 -5.411 1.00 84.19 75 TRP A N 1
ATOM 567 C CA . TRP A 1 75 ? -4.350 -23.341 -4.264 1.00 84.19 75 TRP A CA 1
ATOM 568 C C . TRP A 1 75 ? -4.446 -24.794 -4.735 1.00 84.19 75 TRP A C 1
ATOM 570 O O . TRP A 1 75 ? -5.171 -25.096 -5.682 1.00 84.19 75 TRP A O 1
ATOM 580 N N . SER A 1 76 ? -3.718 -25.700 -4.077 1.00 79.31 76 SER A N 1
ATOM 581 C CA . SER A 1 76 ? -3.761 -27.142 -4.368 1.00 79.31 76 SER A CA 1
ATOM 582 C C . SER A 1 76 ? -5.063 -27.801 -3.914 1.00 79.31 76 SER A C 1
ATOM 584 O O . SER A 1 76 ? -5.472 -28.817 -4.469 1.00 79.31 76 SER A O 1
ATOM 586 N N . GLU A 1 77 ? -5.710 -27.228 -2.900 1.00 76.44 77 GLU A N 1
ATOM 587 C CA . GLU A 1 77 ? -6.990 -27.688 -2.377 1.00 76.44 77 GLU A CA 1
ATOM 588 C C . GLU A 1 77 ? -8.121 -26.804 -2.909 1.00 76.44 77 GLU A C 1
ATOM 590 O O . GLU A 1 77 ? -8.083 -25.576 -2.817 1.00 76.44 77 GLU A O 1
ATOM 595 N N . SER A 1 78 ? -9.157 -27.434 -3.462 1.00 57.81 78 SER A N 1
ATOM 596 C CA . SER A 1 78 ? -10.354 -26.746 -3.937 1.00 57.81 78 SER A CA 1
ATOM 597 C C . SER A 1 78 ? -11.255 -26.379 -2.753 1.00 57.81 78 SER A C 1
ATOM 599 O O . SER A 1 78 ? -12.150 -27.141 -2.385 1.00 57.81 78 SER A O 1
ATOM 601 N N . GLY A 1 79 ? -11.017 -25.216 -2.149 1.00 59.25 79 GLY A N 1
ATOM 602 C CA . GLY A 1 79 ? -11.877 -24.625 -1.124 1.00 59.25 79 GLY A CA 1
ATOM 603 C C . GLY A 1 79 ? -12.198 -23.165 -1.446 1.00 59.25 79 GLY A C 1
ATOM 604 O O . GLY A 1 79 ? -11.305 -22.387 -1.762 1.00 59.25 79 GLY A O 1
ATOM 605 N N . ASN A 1 80 ? -13.468 -22.767 -1.329 1.00 61.88 80 ASN A N 1
ATOM 606 C CA . ASN A 1 80 ? -13.941 -21.399 -1.616 1.00 61.88 80 ASN A CA 1
ATOM 607 C C . ASN A 1 80 ? -13.505 -20.341 -0.576 1.00 61.88 80 ASN A C 1
ATOM 609 O O . ASN A 1 80 ? -14.010 -19.221 -0.596 1.00 61.88 80 ASN A O 1
ATOM 613 N N . HIS A 1 81 ? -12.615 -20.686 0.356 1.00 76.19 81 HIS A N 1
ATOM 614 C CA . HIS A 1 81 ? -12.261 -19.833 1.495 1.00 76.19 81 HIS A CA 1
ATOM 615 C C . HIS A 1 81 ? -10.961 -19.051 1.310 1.00 76.19 81 HIS A C 1
ATOM 617 O O . HIS A 1 81 ? -10.708 -18.128 2.079 1.00 76.19 81 HIS A O 1
ATOM 623 N N . PHE A 1 82 ? -10.144 -19.394 0.314 1.00 84.25 82 PHE A N 1
ATOM 624 C CA . PHE A 1 82 ? -8.882 -18.704 0.088 1.00 84.25 82 PHE A CA 1
ATOM 625 C C . PHE A 1 82 ? -9.023 -17.578 -0.942 1.00 84.25 82 PHE A C 1
ATOM 627 O O . PHE A 1 82 ? -9.757 -17.735 -1.926 1.00 84.25 82 PHE A O 1
ATOM 634 N N . PRO A 1 83 ? -8.320 -16.446 -0.753 1.00 89.44 83 PRO A N 1
ATOM 635 C CA . PRO A 1 83 ? -8.329 -15.372 -1.732 1.00 89.44 83 PRO A CA 1
ATOM 636 C C . PRO A 1 83 ? -7.749 -15.866 -3.061 1.00 89.44 83 PRO A C 1
ATOM 638 O O . PRO A 1 83 ? -6.730 -16.555 -3.093 1.00 89.44 83 PRO A O 1
ATOM 641 N N . LYS A 1 84 ? -8.402 -15.511 -4.171 1.00 88.19 84 LYS A N 1
ATOM 642 C CA . LYS A 1 84 ? -7.890 -15.796 -5.524 1.00 88.19 84 LYS A CA 1
ATOM 643 C C . LYS A 1 84 ? -6.710 -14.903 -5.881 1.00 88.19 84 LYS A C 1
ATOM 645 O O . LYS A 1 84 ? -5.860 -15.306 -6.660 1.00 88.19 84 LYS A O 1
ATOM 650 N N . SER A 1 85 ? -6.663 -13.710 -5.304 1.00 89.62 85 SER A N 1
ATOM 651 C CA . SER A 1 85 ? -5.573 -12.764 -5.470 1.00 89.62 85 SER A CA 1
ATOM 652 C C . SER A 1 85 ? -5.381 -11.918 -4.226 1.00 89.62 85 SER A C 1
ATOM 654 O O . SER A 1 85 ? -6.285 -11.775 -3.402 1.00 89.62 85 SER A O 1
ATOM 656 N N . VAL A 1 86 ? -4.189 -11.348 -4.121 1.00 92.69 86 VAL A N 1
ATOM 657 C CA . VAL A 1 86 ? -3.802 -10.398 -3.080 1.00 92.69 86 VAL A CA 1
ATOM 658 C C . VAL A 1 86 ? -3.043 -9.237 -3.700 1.00 92.69 86 VAL A C 1
ATOM 660 O O . VAL A 1 86 ? -2.448 -9.375 -4.770 1.00 92.69 86 VAL A O 1
ATOM 663 N N . ILE A 1 87 ? -3.030 -8.103 -3.011 1.00 91.06 87 ILE A N 1
ATOM 664 C CA . ILE A 1 87 ? -2.095 -7.016 -3.275 1.00 91.06 87 ILE A CA 1
ATOM 665 C C . ILE A 1 87 ? -0.913 -7.153 -2.319 1.00 91.06 87 ILE A C 1
ATOM 667 O O . ILE A 1 87 ? -1.085 -7.257 -1.108 1.00 91.06 87 ILE A O 1
ATOM 671 N N . ILE A 1 88 ? 0.297 -7.142 -2.862 1.00 91.69 88 ILE A N 1
ATOM 672 C CA . ILE A 1 88 ? 1.547 -7.106 -2.113 1.00 91.69 88 ILE A CA 1
ATOM 673 C C . ILE A 1 88 ? 2.127 -5.707 -2.249 1.00 91.69 88 ILE A C 1
ATOM 675 O O . ILE A 1 88 ? 2.429 -5.272 -3.358 1.00 91.69 88 ILE A O 1
ATOM 679 N N . LYS A 1 89 ? 2.292 -5.013 -1.127 1.00 91.44 89 LYS A N 1
ATOM 680 C CA . LYS A 1 89 ? 2.904 -3.689 -1.039 1.00 91.44 89 LYS A CA 1
ATOM 681 C C . LYS A 1 89 ? 4.266 -3.795 -0.361 1.00 91.44 89 LYS A C 1
ATOM 683 O O . LYS A 1 89 ? 4.345 -4.202 0.794 1.00 91.44 89 LYS A O 1
ATOM 688 N N . ILE A 1 90 ? 5.313 -3.407 -1.077 1.00 88.62 90 ILE A N 1
ATOM 689 C CA . ILE A 1 90 ? 6.706 -3.406 -0.626 1.00 88.62 90 ILE A CA 1
ATOM 690 C C . ILE A 1 90 ? 7.204 -1.957 -0.674 1.00 88.62 90 ILE A C 1
ATOM 692 O O . ILE A 1 90 ? 7.123 -1.324 -1.733 1.00 88.62 90 ILE A O 1
ATOM 696 N N . PRO A 1 91 ? 7.695 -1.385 0.434 1.00 85.25 91 PRO A N 1
ATOM 697 C CA . PRO A 1 91 ? 8.283 -0.054 0.422 1.00 85.25 91 PRO A CA 1
ATOM 698 C C . PRO A 1 91 ? 9.453 0.021 -0.564 1.00 85.25 91 PRO A C 1
ATOM 700 O O . PRO A 1 91 ? 10.282 -0.879 -0.618 1.00 85.25 91 PRO A O 1
ATOM 703 N N . SER A 1 92 ? 9.573 1.129 -1.301 1.00 81.50 92 SER A N 1
ATOM 704 C CA . SER A 1 92 ? 10.736 1.376 -2.170 1.00 81.50 92 SER A CA 1
ATOM 705 C C . SER A 1 92 ? 11.414 2.692 -1.802 1.00 81.50 92 SER A C 1
ATOM 707 O O . SER A 1 92 ? 10.778 3.748 -1.816 1.00 81.50 92 SER A O 1
ATOM 709 N N . SER A 1 93 ? 12.699 2.626 -1.447 1.00 70.75 93 SER A N 1
ATOM 710 C CA . SER A 1 93 ? 13.480 3.787 -1.008 1.00 70.75 93 SER A CA 1
ATOM 711 C C . SER A 1 93 ? 13.761 4.714 -2.186 1.00 70.75 93 SER A C 1
ATOM 713 O O . SER A 1 93 ? 13.626 5.927 -2.064 1.00 70.75 93 SER A O 1
ATOM 715 N N . THR A 1 94 ? 14.027 4.139 -3.361 1.00 68.38 94 THR A N 1
ATOM 716 C CA . THR A 1 94 ? 14.197 4.870 -4.621 1.00 68.38 94 THR A CA 1
ATOM 717 C C . THR A 1 94 ? 12.946 5.671 -4.979 1.00 68.38 94 THR A C 1
ATOM 719 O O . THR A 1 94 ? 13.035 6.881 -5.166 1.00 68.38 94 THR A O 1
ATOM 722 N N . LEU A 1 95 ? 11.766 5.034 -4.993 1.00 67.56 95 LEU A N 1
ATOM 723 C CA . LEU A 1 95 ? 10.507 5.727 -5.304 1.00 67.56 95 LEU A CA 1
ATOM 724 C C . LEU A 1 95 ? 10.143 6.770 -4.241 1.00 67.56 95 LEU A C 1
ATOM 726 O O . LEU A 1 95 ? 9.637 7.838 -4.576 1.00 67.56 95 LEU A O 1
ATOM 730 N N . SER A 1 96 ? 10.418 6.482 -2.965 1.00 65.88 96 SER A N 1
ATOM 731 C CA . SER A 1 96 ? 10.175 7.428 -1.870 1.00 65.88 96 SER A CA 1
ATOM 732 C C . SER A 1 96 ? 11.001 8.702 -2.036 1.00 65.88 96 SER A C 1
ATOM 734 O O . SER A 1 96 ? 10.446 9.795 -1.946 1.00 65.88 96 SER A O 1
ATOM 736 N N . ASN A 1 97 ? 12.294 8.568 -2.336 1.00 65.69 97 ASN A N 1
ATOM 737 C CA . ASN A 1 97 ? 13.195 9.706 -2.513 1.00 65.69 97 ASN A CA 1
ATOM 738 C C . ASN A 1 97 ? 12.837 10.524 -3.746 1.00 65.69 97 ASN A C 1
ATOM 740 O O . ASN A 1 97 ? 12.669 11.735 -3.642 1.00 65.69 97 ASN A O 1
ATOM 744 N N . GLU A 1 98 ? 12.613 9.869 -4.886 1.00 66.31 98 GLU A N 1
ATOM 745 C CA . GLU A 1 98 ? 12.171 10.570 -6.091 1.00 66.31 98 GLU A CA 1
ATOM 746 C C . GLU A 1 98 ? 10.860 11.329 -5.869 1.00 66.31 98 GLU A C 1
ATOM 748 O O . GLU A 1 98 ? 10.701 12.445 -6.357 1.00 66.31 98 GLU A O 1
ATOM 753 N N . THR A 1 99 ? 9.910 10.744 -5.137 1.00 63.03 99 THR A N 1
ATOM 754 C CA . THR A 1 99 ? 8.640 11.397 -4.805 1.00 63.03 99 THR A CA 1
ATOM 755 C C . THR A 1 99 ? 8.839 12.605 -3.899 1.00 63.03 99 THR A C 1
ATOM 757 O O . THR A 1 99 ? 8.225 13.645 -4.149 1.00 63.03 99 THR A O 1
ATOM 760 N N . LEU A 1 100 ? 9.670 12.481 -2.863 1.00 64.50 100 LEU A N 1
ATOM 761 C CA . LEU A 1 100 ? 9.972 13.567 -1.930 1.00 64.50 100 LEU A CA 1
ATOM 762 C C . LEU A 1 100 ? 10.655 14.736 -2.638 1.00 64.50 100 LEU A C 1
ATOM 764 O O . LEU A 1 100 ? 10.234 15.881 -2.474 1.00 64.50 100 LEU A O 1
ATOM 768 N N . GLU A 1 101 ? 11.615 14.443 -3.508 1.00 66.75 101 GLU A N 1
ATOM 769 C CA . GLU A 1 101 ? 12.288 15.445 -4.329 1.00 66.75 101 GLU A CA 1
ATOM 770 C C . GLU A 1 101 ? 11.313 16.092 -5.324 1.00 66.75 101 GLU A C 1
ATOM 772 O O . GLU A 1 101 ? 11.130 17.308 -5.325 1.00 66.75 101 GLU A O 1
ATOM 777 N N . LYS A 1 102 ? 10.621 15.294 -6.148 1.00 66.44 102 LYS A N 1
ATOM 778 C CA . LYS A 1 102 ? 9.762 15.806 -7.233 1.00 66.44 102 LYS A CA 1
ATOM 779 C C . LYS A 1 102 ? 8.518 16.535 -6.726 1.00 66.44 102 LYS A C 1
ATOM 781 O O . LYS A 1 102 ? 8.076 17.490 -7.363 1.00 66.44 102 LYS A O 1
ATOM 786 N N . SER A 1 103 ? 7.922 16.064 -5.631 1.00 61.09 103 SER A N 1
ATOM 787 C CA . SER A 1 103 ? 6.629 16.570 -5.144 1.00 61.09 103 SER A CA 1
ATOM 788 C C . SER A 1 103 ? 6.780 17.613 -4.043 1.00 61.09 103 SER A C 1
ATOM 790 O O . SER A 1 103 ? 5.926 18.493 -3.925 1.00 61.09 103 SER A O 1
ATOM 792 N N . PHE A 1 104 ? 7.848 17.526 -3.245 1.00 59.28 104 PHE A N 1
ATOM 793 C CA . PHE A 1 104 ? 8.023 18.354 -2.054 1.00 59.28 104 PHE A CA 1
ATOM 794 C C . PHE A 1 104 ? 9.350 19.130 -2.021 1.00 59.28 104 PHE A C 1
ATOM 796 O O . PHE A 1 104 ? 9.493 19.978 -1.148 1.00 59.28 104 PHE A O 1
ATOM 803 N N . ASP A 1 105 ? 10.273 18.921 -2.974 1.00 59.66 105 ASP A N 1
ATOM 804 C CA . ASP A 1 105 ? 11.624 19.524 -2.988 1.00 59.66 105 ASP A CA 1
ATOM 805 C C . ASP A 1 105 ? 12.428 19.200 -1.711 1.00 59.66 105 ASP A C 1
ATOM 807 O O . ASP A 1 105 ? 13.263 19.978 -1.251 1.00 59.66 105 ASP A O 1
ATOM 811 N N . ILE A 1 106 ? 12.143 18.034 -1.115 1.00 63.44 106 ILE A N 1
ATOM 812 C CA . ILE A 1 106 ? 12.796 17.542 0.099 1.00 63.44 106 ILE A CA 1
ATOM 813 C C . ILE A 1 106 ? 13.927 16.597 -0.302 1.00 63.44 106 ILE A C 1
ATOM 815 O O . ILE A 1 106 ? 13.683 15.521 -0.847 1.00 63.44 106 ILE A O 1
ATOM 819 N N . TYR A 1 107 ? 15.154 16.974 0.049 1.00 64.81 107 TYR A N 1
ATOM 820 C CA . TYR A 1 107 ? 16.341 16.135 -0.091 1.00 64.81 107 TYR A CA 1
ATOM 821 C C . TYR A 1 107 ? 16.674 15.526 1.266 1.00 64.81 107 TYR A C 1
ATOM 823 O O . TYR A 1 107 ? 16.954 16.244 2.226 1.00 64.81 107 TYR A O 1
ATOM 831 N N . THR A 1 108 ? 16.646 14.199 1.345 1.00 63.62 108 THR A N 1
ATOM 832 C CA . THR A 1 108 ? 17.086 13.457 2.532 1.00 63.62 108 THR A CA 1
ATOM 833 C C . THR A 1 108 ? 18.389 12.740 2.222 1.00 63.62 108 THR A C 1
ATOM 835 O O . THR A 1 108 ? 18.606 12.284 1.098 1.00 63.62 108 THR A O 1
ATOM 838 N N . ASP A 1 109 ? 19.289 12.657 3.201 1.00 74.38 109 ASP A N 1
ATOM 839 C CA . ASP A 1 109 ? 20.430 11.757 3.079 1.00 74.38 109 ASP A CA 1
ATOM 840 C C . ASP A 1 109 ? 19.947 10.288 3.110 1.00 74.38 109 ASP A C 1
ATOM 842 O O . ASP A 1 109 ? 18.861 10.013 3.633 1.00 74.38 109 ASP A O 1
ATOM 846 N N . PRO A 1 110 ? 20.730 9.331 2.576 1.00 71.19 110 PRO A N 1
ATOM 847 C CA . PRO A 1 110 ? 20.289 7.944 2.437 1.00 71.19 110 PRO A CA 1
ATOM 848 C C . PRO A 1 110 ? 19.838 7.268 3.738 1.00 71.19 110 PRO A C 1
ATOM 850 O O . PRO A 1 110 ? 18.942 6.422 3.696 1.00 71.19 110 PRO A O 1
ATOM 853 N N . ASP A 1 111 ? 20.439 7.615 4.879 1.00 71.31 111 ASP A N 1
ATOM 854 C CA . ASP A 1 111 ? 20.098 7.001 6.163 1.00 71.31 111 ASP A CA 1
ATOM 855 C C . ASP A 1 111 ? 18.761 7.554 6.676 1.00 71.31 111 ASP A C 1
ATOM 857 O O . ASP A 1 111 ? 17.877 6.785 7.070 1.00 71.31 111 ASP A O 1
ATOM 861 N N . SER A 1 112 ? 18.556 8.870 6.563 1.00 70.94 112 SER A N 1
ATOM 862 C CA . SER A 1 112 ? 17.275 9.521 6.868 1.00 70.94 112 SER A CA 1
ATOM 863 C C . SER A 1 112 ? 16.141 9.027 5.964 1.00 70.94 112 SER A C 1
ATOM 865 O O . SER A 1 112 ? 15.040 8.759 6.450 1.00 70.94 112 SER A O 1
ATOM 867 N N . SER A 1 113 ? 16.400 8.825 4.666 1.00 69.31 113 SER A N 1
ATOM 868 C CA . SER A 1 113 ? 15.423 8.262 3.722 1.00 69.31 113 SER A CA 1
ATOM 869 C C . SER A 1 113 ? 14.947 6.867 4.133 1.00 69.31 113 SER A C 1
ATOM 871 O O . SER A 1 113 ? 13.748 6.579 4.124 1.00 69.31 113 SER A O 1
ATOM 873 N N . LYS A 1 114 ? 15.885 5.986 4.507 1.00 73.44 114 LYS A N 1
ATOM 874 C CA . LYS A 1 114 ? 15.577 4.618 4.948 1.00 73.44 114 LYS A CA 1
ATOM 875 C C . LYS A 1 114 ? 14.783 4.614 6.248 1.00 73.44 114 LYS A C 1
ATOM 877 O O . LYS A 1 114 ? 13.806 3.877 6.370 1.00 73.44 114 LYS A O 1
ATOM 882 N N . MET A 1 115 ? 15.171 5.456 7.205 1.00 75.44 115 MET A N 1
ATOM 883 C CA . MET A 1 115 ? 14.450 5.597 8.468 1.00 75.44 115 MET A CA 1
ATOM 884 C C . MET A 1 115 ? 13.016 6.090 8.242 1.00 75.44 115 MET A C 1
ATOM 886 O O . MET A 1 115 ? 12.075 5.518 8.792 1.00 75.44 115 MET A O 1
ATOM 890 N N . LEU A 1 116 ? 12.839 7.104 7.392 1.00 73.75 116 LEU A N 1
ATOM 891 C CA . LEU A 1 116 ? 11.534 7.638 7.006 1.00 73.75 116 LEU A CA 1
ATOM 892 C C . LEU A 1 116 ? 10.645 6.565 6.374 1.00 73.75 116 LEU A C 1
ATOM 894 O O . LEU A 1 116 ? 9.495 6.383 6.772 1.00 73.75 116 LEU A O 1
ATOM 898 N N . GLN A 1 117 ? 11.187 5.831 5.409 1.00 77.50 117 GLN A N 1
ATOM 899 C CA . GLN A 1 117 ? 10.481 4.754 4.732 1.00 77.50 117 GLN A CA 1
ATOM 900 C C . GLN A 1 117 ? 10.022 3.669 5.718 1.00 77.50 117 GLN A C 1
ATOM 902 O O . GLN A 1 117 ? 8.854 3.272 5.699 1.00 77.50 117 GLN A O 1
ATOM 907 N N . TYR A 1 118 ? 10.921 3.218 6.598 1.00 81.12 118 TYR A N 1
ATOM 908 C CA . TYR A 1 118 ? 10.612 2.241 7.642 1.00 81.12 118 TYR A CA 1
ATOM 909 C C . TYR A 1 118 ? 9.494 2.739 8.564 1.00 81.12 118 TYR A C 1
ATOM 911 O O . TYR A 1 118 ? 8.531 2.016 8.825 1.00 81.12 118 TYR A O 1
ATOM 919 N N . LEU A 1 119 ? 9.583 3.991 9.016 1.00 77.69 119 LEU A N 1
ATOM 920 C CA . LEU A 1 119 ? 8.585 4.608 9.881 1.00 77.69 119 LEU A CA 1
ATOM 921 C C . LEU A 1 119 ? 7.210 4.701 9.205 1.00 77.69 119 LEU A C 1
ATOM 923 O O . LEU A 1 119 ? 6.209 4.344 9.828 1.00 77.69 119 LEU A O 1
ATOM 927 N N . ILE A 1 120 ? 7.143 5.120 7.937 1.00 78.75 120 ILE A N 1
ATOM 928 C CA . ILE A 1 120 ? 5.889 5.185 7.167 1.00 78.75 120 ILE A CA 1
ATOM 929 C C . ILE A 1 120 ? 5.265 3.794 7.043 1.00 78.75 120 ILE A C 1
ATOM 931 O O . ILE A 1 120 ? 4.100 3.609 7.397 1.00 78.75 120 ILE A O 1
ATOM 935 N N . HIS A 1 121 ? 6.046 2.812 6.590 1.00 86.31 121 HIS A N 1
ATOM 936 C CA . HIS A 1 121 ? 5.582 1.438 6.404 1.00 86.31 121 HIS A CA 1
ATOM 937 C C . HIS A 1 121 ? 5.069 0.822 7.706 1.00 86.31 121 HIS A C 1
ATOM 939 O O . HIS A 1 121 ? 3.969 0.271 7.758 1.00 86.31 121 HIS A O 1
ATOM 945 N N . LYS A 1 122 ? 5.837 0.964 8.790 1.00 84.75 122 LYS A N 1
ATOM 946 C CA . LYS A 1 122 ? 5.459 0.452 10.109 1.00 84.75 122 LYS A CA 1
ATOM 947 C C . LYS A 1 122 ? 4.195 1.122 10.637 1.00 84.75 122 LYS A C 1
ATOM 949 O O . LYS A 1 122 ? 3.327 0.444 11.181 1.00 84.75 122 LYS A O 1
ATOM 954 N N . THR A 1 123 ? 4.055 2.431 10.439 1.00 82.94 123 THR A N 1
ATOM 955 C CA . THR A 1 123 ? 2.845 3.178 10.818 1.00 82.94 123 THR A CA 1
ATOM 956 C C . THR A 1 123 ? 1.624 2.667 10.066 1.00 82.94 123 THR A C 1
ATOM 958 O O . THR A 1 123 ? 0.591 2.406 10.680 1.00 82.94 123 THR A O 1
ATOM 961 N N . GLU A 1 124 ? 1.747 2.479 8.753 1.00 87.44 124 GLU A N 1
ATOM 962 C CA . GLU A 1 124 ? 0.678 1.951 7.910 1.00 87.44 124 GLU A CA 1
ATOM 963 C C . GLU A 1 124 ? 0.269 0.533 8.335 1.00 87.44 124 GLU A C 1
ATOM 965 O O . GLU A 1 124 ? -0.915 0.266 8.553 1.00 87.44 124 GLU A O 1
ATOM 970 N N . ALA A 1 125 ? 1.239 -0.365 8.527 1.00 89.38 125 ALA A N 1
ATOM 971 C CA . ALA A 1 125 ? 0.982 -1.731 8.968 1.00 89.38 125 ALA A CA 1
ATOM 972 C C . ALA A 1 125 ? 0.291 -1.780 10.344 1.00 89.38 125 ALA A C 1
ATOM 974 O O . ALA A 1 125 ? -0.703 -2.493 10.513 1.00 89.38 125 ALA A O 1
ATOM 975 N N . CYS A 1 126 ? 0.770 -0.990 11.312 1.00 86.44 126 CYS A N 1
ATOM 976 C CA . CYS A 1 126 ? 0.149 -0.872 12.632 1.00 86.44 126 CYS A CA 1
ATOM 977 C C . CYS A 1 126 ? -1.281 -0.327 12.545 1.00 86.44 126 CYS A C 1
ATOM 979 O O . CYS A 1 126 ? -2.165 -0.817 13.249 1.00 86.44 126 CYS A O 1
ATOM 981 N N . PHE A 1 127 ? -1.529 0.656 11.676 1.00 87.00 127 PHE A N 1
ATOM 982 C CA . PHE A 1 127 ? -2.861 1.226 11.498 1.00 87.00 127 PHE A CA 1
ATOM 983 C C . PHE A 1 127 ? -3.850 0.191 10.952 1.00 87.00 127 PHE A C 1
ATOM 985 O O . PHE A 1 127 ? -4.939 0.043 11.506 1.00 87.00 127 PHE A O 1
ATOM 992 N N . TYR A 1 128 ? -3.466 -0.583 9.931 1.00 90.31 128 TYR A N 1
ATOM 993 C CA . TYR A 1 128 ? -4.319 -1.657 9.415 1.00 90.31 128 TYR A CA 1
ATOM 994 C C . TYR A 1 128 ? -4.659 -2.698 10.486 1.00 90.31 128 TYR A C 1
ATOM 996 O O . TYR A 1 128 ? -5.830 -3.055 10.624 1.00 90.31 128 TYR A O 1
ATOM 1004 N N . ARG A 1 129 ? -3.670 -3.142 11.275 1.00 88.69 129 ARG A N 1
ATOM 1005 C CA . ARG A 1 129 ? -3.888 -4.090 12.384 1.00 88.69 129 ARG A CA 1
ATOM 1006 C C . ARG A 1 129 ? -4.879 -3.538 13.405 1.00 88.69 129 ARG A C 1
ATOM 1008 O O . ARG A 1 129 ? -5.875 -4.187 13.706 1.00 88.69 129 ARG A O 1
ATOM 1015 N N . LEU A 1 130 ? -4.642 -2.312 13.872 1.00 86.00 130 LEU A N 1
ATOM 1016 C CA . LEU A 1 130 ? -5.511 -1.639 14.835 1.00 86.00 130 LEU A CA 1
ATOM 1017 C C . LEU A 1 130 ? -6.964 -1.584 14.345 1.00 86.00 130 LEU A C 1
ATOM 1019 O O . LEU A 1 130 ? -7.895 -1.862 15.095 1.00 86.00 130 LEU A O 1
ATOM 1023 N N . MET A 1 131 ? -7.154 -1.225 13.078 1.00 87.44 131 MET A N 1
ATOM 1024 C CA . MET A 1 131 ? -8.473 -1.065 12.478 1.00 87.44 131 MET A CA 1
ATOM 1025 C C . MET A 1 131 ? -9.182 -2.396 12.213 1.00 87.44 131 MET A C 1
ATOM 1027 O O . MET A 1 131 ? -10.411 -2.456 12.266 1.00 87.44 131 MET A O 1
ATOM 1031 N N . GLN A 1 132 ? -8.442 -3.470 11.928 1.00 89.69 132 GLN A N 1
ATOM 1032 C CA . GLN A 1 132 ? -9.018 -4.807 11.774 1.00 89.69 132 GLN A CA 1
ATOM 1033 C C . GLN A 1 132 ? -9.618 -5.331 13.077 1.00 89.69 132 GLN A C 1
ATOM 1035 O O . GLN A 1 132 ? -10.702 -5.916 13.028 1.00 89.69 132 GLN A O 1
ATOM 1040 N N . ASP A 1 133 ? -8.945 -5.071 14.198 1.00 87.19 133 ASP A N 1
ATOM 1041 C CA . ASP A 1 133 ? -9.363 -5.494 15.537 1.00 87.19 133 ASP A CA 1
ATOM 1042 C C . ASP A 1 133 ? -10.411 -4.553 16.157 1.00 87.19 133 ASP A C 1
ATOM 1044 O O . ASP A 1 133 ? -10.986 -4.845 17.209 1.00 87.19 133 ASP A O 1
ATOM 1048 N N . TRP A 1 134 ? -10.689 -3.417 15.509 1.00 86.94 134 TRP A N 1
ATOM 1049 C CA . TRP A 1 134 ? -11.590 -2.411 16.050 1.00 86.94 134 TRP A CA 1
ATOM 1050 C C . TRP A 1 134 ? -13.063 -2.873 16.012 1.00 86.94 134 TRP A C 1
ATOM 1052 O O . TRP A 1 134 ? -13.562 -3.227 14.938 1.00 86.94 134 TRP A O 1
ATOM 1062 N N . PRO A 1 135 ? -13.814 -2.814 17.137 1.00 84.50 135 PRO A N 1
ATOM 1063 C CA . PRO A 1 135 ? -15.164 -3.390 17.230 1.00 84.50 135 PRO A CA 1
ATOM 1064 C C . PRO A 1 135 ? -16.186 -2.823 16.235 1.00 84.50 135 PRO A C 1
ATOM 1066 O O . PRO A 1 135 ? -17.060 -3.544 15.759 1.00 84.50 135 PRO A O 1
ATOM 1069 N N . GLN A 1 136 ? -16.093 -1.527 15.928 1.00 85.31 136 GLN A N 1
ATOM 1070 C CA . GLN A 1 136 ? -16.918 -0.851 14.923 1.00 85.31 136 GLN A CA 1
ATOM 1071 C C . GLN A 1 136 ? -16.016 -0.075 13.977 1.00 85.31 136 GLN A C 1
ATOM 1073 O O . GLN A 1 136 ? -15.653 1.060 14.272 1.00 85.31 136 GLN A O 1
ATOM 1078 N N . LYS A 1 137 ? -15.627 -0.699 12.864 1.00 83.94 137 LYS A N 1
ATOM 1079 C CA . LYS A 1 137 ? -14.694 -0.115 11.897 1.00 83.94 137 LYS A CA 1
ATOM 1080 C C . LYS A 1 137 ? -15.250 1.214 11.368 1.00 83.94 137 LYS A C 1
ATOM 1082 O O . LYS A 1 137 ? -16.247 1.190 10.649 1.00 83.94 137 LYS A O 1
ATOM 1087 N N . PRO A 1 138 ? -14.635 2.364 11.701 1.00 80.75 138 PRO A N 1
ATOM 1088 C CA . PRO A 1 138 ? -15.141 3.660 11.258 1.00 80.75 138 PRO A CA 1
ATOM 1089 C C . PRO A 1 138 ? -14.864 3.917 9.773 1.00 80.75 138 PRO A C 1
ATOM 1091 O O . PRO A 1 138 ? -15.430 4.846 9.211 1.00 80.75 138 PRO A O 1
ATOM 1094 N N . LEU A 1 139 ? -13.989 3.113 9.157 1.00 83.81 139 LEU A N 1
ATOM 1095 C CA . LEU A 1 139 ? -13.530 3.260 7.781 1.00 83.81 139 LEU A CA 1
ATOM 1096 C C . LEU A 1 139 ? -13.508 1.904 7.081 1.00 83.81 139 LEU A C 1
ATOM 1098 O O . LEU A 1 139 ? -13.159 0.884 7.686 1.00 83.81 139 LEU A O 1
ATOM 1102 N N . ALA A 1 140 ? -13.827 1.917 5.790 1.00 85.69 140 ALA A N 1
ATOM 1103 C CA . ALA A 1 140 ? -13.618 0.775 4.914 1.00 85.69 140 ALA A CA 1
ATOM 1104 C C . ALA A 1 140 ? -12.131 0.689 4.543 1.00 85.69 140 ALA A C 1
ATOM 1106 O O . ALA A 1 140 ? -11.614 1.528 3.809 1.00 85.69 140 ALA A O 1
ATOM 1107 N N . LEU A 1 141 ? -11.440 -0.322 5.068 1.00 88.19 141 LEU A N 1
ATOM 1108 C CA . LEU A 1 141 ? -10.031 -0.587 4.784 1.00 88.19 141 LEU A CA 1
ATOM 1109 C C . LEU A 1 141 ? -9.861 -2.011 4.241 1.00 88.19 141 LEU A C 1
ATOM 1111 O O . LEU A 1 141 ? -10.616 -2.898 4.652 1.00 88.19 141 LEU A O 1
ATOM 1115 N N . PRO A 1 142 ? -8.880 -2.253 3.351 1.00 89.81 142 PRO A N 1
ATOM 1116 C CA . PRO A 1 142 ? -8.479 -3.603 2.972 1.00 89.81 142 PRO A CA 1
ATOM 1117 C C . PRO A 1 142 ? -8.189 -4.473 4.191 1.00 89.81 142 PRO A C 1
ATOM 1119 O O . PRO A 1 142 ? -7.541 -4.037 5.148 1.00 89.81 142 PRO A O 1
ATOM 1122 N N . PHE A 1 143 ? -8.621 -5.730 4.142 1.00 92.25 143 PHE A N 1
ATOM 1123 C CA . PHE A 1 143 ? -8.125 -6.719 5.083 1.00 92.25 143 PHE A CA 1
ATOM 1124 C C . PHE A 1 143 ? -6.649 -7.025 4.776 1.00 92.25 143 PHE A C 1
ATOM 1126 O O . PHE A 1 143 ? -6.314 -7.414 3.662 1.00 92.25 143 PHE A O 1
ATOM 1133 N N . ILE A 1 144 ? -5.751 -6.879 5.752 1.00 95.12 144 ILE A N 1
ATOM 1134 C CA . ILE A 1 144 ? -4.370 -7.361 5.636 1.00 95.12 144 ILE A CA 1
ATOM 1135 C C . ILE A 1 144 ? -4.284 -8.824 6.085 1.00 95.12 144 ILE A C 1
ATOM 1137 O O . ILE A 1 144 ? -4.731 -9.183 7.174 1.00 95.12 144 ILE A O 1
ATOM 1141 N N . TYR A 1 145 ? -3.715 -9.675 5.234 1.00 94.25 145 TYR A N 1
ATOM 1142 C CA . TYR A 1 145 ? -3.448 -11.085 5.528 1.00 94.25 145 TYR A CA 1
ATOM 1143 C C . TYR A 1 145 ? -2.122 -11.263 6.267 1.00 94.25 145 TYR A C 1
ATOM 1145 O O . TYR A 1 145 ? -1.999 -12.131 7.128 1.00 94.25 145 TYR A O 1
ATOM 1153 N N . ALA A 1 146 ? -1.129 -10.437 5.933 1.00 94.00 146 ALA A N 1
ATOM 1154 C CA . ALA A 1 146 ? 0.179 -10.427 6.570 1.00 94.00 146 ALA A CA 1
ATOM 1155 C C . ALA A 1 146 ? 0.788 -9.025 6.504 1.00 94.00 146 ALA A C 1
ATOM 1157 O O . ALA A 1 146 ? 0.522 -8.262 5.577 1.00 94.00 146 ALA A O 1
ATOM 1158 N N . ALA A 1 147 ? 1.620 -8.697 7.487 1.00 93.75 147 ALA A N 1
ATOM 1159 C CA . ALA A 1 147 ? 2.456 -7.508 7.453 1.00 93.75 147 ALA A CA 1
ATOM 1160 C C . ALA A 1 147 ? 3.732 -7.781 8.251 1.00 93.75 147 ALA A C 1
ATOM 1162 O O . ALA A 1 147 ? 3.628 -8.197 9.406 1.00 93.75 147 ALA A O 1
ATOM 1163 N N . GLU A 1 148 ? 4.888 -7.552 7.635 1.00 91.94 148 GLU A N 1
ATOM 1164 C CA . GLU A 1 148 ? 6.206 -7.572 8.273 1.00 91.94 148 GLU A CA 1
ATOM 1165 C C . GLU A 1 148 ? 6.734 -6.141 8.296 1.00 91.94 148 GLU A C 1
ATOM 1167 O O . GLU A 1 148 ? 6.716 -5.462 7.274 1.00 91.94 148 GLU A O 1
ATOM 1172 N N . TYR A 1 149 ? 7.138 -5.666 9.467 1.00 84.31 149 TYR A N 1
ATOM 1173 C CA . TYR A 1 149 ? 7.544 -4.279 9.716 1.00 84.31 149 TYR A CA 1
ATOM 1174 C C . TYR A 1 149 ? 8.581 -4.171 10.843 1.00 84.31 149 TYR A C 1
ATOM 1176 O O . TYR A 1 149 ? 8.778 -3.097 11.412 1.00 84.31 149 TYR A O 1
ATOM 1184 N N . THR A 1 150 ? 9.209 -5.287 11.215 1.00 80.75 150 THR A N 1
ATOM 1185 C CA . THR A 1 150 ? 10.296 -5.343 12.199 1.00 80.75 150 THR A CA 1
ATOM 1186 C C . THR A 1 150 ? 11.663 -5.314 11.527 1.00 80.75 150 THR A C 1
ATOM 1188 O O . THR A 1 150 ? 12.573 -4.673 12.049 1.00 80.75 150 THR A O 1
ATOM 1191 N N . ASP A 1 151 ? 11.779 -5.930 10.349 1.00 81.50 151 ASP A N 1
ATOM 1192 C CA . ASP A 1 151 ? 12.960 -5.871 9.491 1.00 81.50 151 ASP A CA 1
ATOM 1193 C C . ASP A 1 151 ? 12.699 -4.931 8.292 1.00 81.50 151 ASP A C 1
ATOM 1195 O O . ASP A 1 151 ? 11.821 -5.211 7.464 1.00 81.50 151 ASP A O 1
ATOM 1199 N N . PRO A 1 152 ? 13.430 -3.805 8.174 1.00 75.94 152 PRO A N 1
ATOM 1200 C CA . PRO A 1 152 ? 13.336 -2.907 7.025 1.00 75.94 152 PRO A CA 1
ATOM 1201 C C . PRO A 1 152 ? 13.576 -3.603 5.677 1.00 75.94 152 PRO A C 1
ATOM 1203 O O . PRO A 1 152 ? 12.922 -3.256 4.698 1.00 75.94 152 PRO A O 1
ATOM 1206 N N . GLU A 1 153 ? 14.456 -4.607 5.627 1.00 78.50 153 GLU A N 1
ATOM 1207 C CA . GLU A 1 153 ? 14.819 -5.313 4.388 1.00 78.50 153 GLU A CA 1
ATOM 1208 C C . GLU A 1 153 ? 13.758 -6.350 3.973 1.00 78.50 153 GLU A C 1
ATOM 1210 O O . GLU A 1 153 ? 13.721 -6.794 2.828 1.00 78.50 153 GLU A O 1
ATOM 1215 N N . GLN A 1 154 ? 12.862 -6.729 4.890 1.00 82.50 154 GLN A N 1
ATOM 1216 C CA . GLN A 1 154 ? 11.761 -7.671 4.638 1.00 82.50 154 GLN A CA 1
ATOM 1217 C C . GLN A 1 154 ? 10.383 -7.015 4.767 1.00 82.50 154 GLN A C 1
ATOM 1219 O O . GLN A 1 154 ? 9.363 -7.696 4.882 1.00 82.50 154 GLN A O 1
ATOM 1224 N N . SER A 1 155 ? 10.340 -5.684 4.753 1.00 89.38 155 SER A N 1
ATOM 1225 C CA . SER A 1 155 ? 9.115 -4.924 4.956 1.00 89.38 155 SER A CA 1
ATOM 1226 C C . SER A 1 155 ? 8.102 -5.171 3.835 1.00 89.38 155 SER A C 1
ATOM 1228 O O . SER A 1 155 ? 8.351 -4.887 2.665 1.00 89.38 155 SER A O 1
ATOM 1230 N N . VAL A 1 156 ? 6.928 -5.694 4.193 1.00 93.56 156 VAL A N 1
ATOM 1231 C CA . VAL A 1 156 ? 5.860 -6.016 3.236 1.00 93.56 156 VAL A CA 1
ATOM 1232 C C . VAL A 1 156 ? 4.489 -5.970 3.900 1.00 93.56 156 VAL A C 1
ATOM 1234 O O . VAL A 1 156 ? 4.344 -6.330 5.066 1.00 93.56 156 VAL A O 1
ATOM 1237 N N . ILE A 1 157 ? 3.466 -5.552 3.155 1.00 95.56 157 ILE A N 1
ATOM 1238 C CA . ILE A 1 157 ? 2.056 -5.725 3.522 1.00 95.56 157 ILE A CA 1
ATOM 1239 C C . ILE A 1 157 ? 1.378 -6.558 2.436 1.00 95.56 157 ILE A C 1
ATOM 1241 O O . ILE A 1 157 ? 1.409 -6.201 1.261 1.00 95.56 157 ILE A O 1
ATOM 1245 N N . VAL A 1 158 ? 0.746 -7.660 2.830 1.00 95.44 158 VAL A N 1
ATOM 1246 C CA . VAL A 1 158 ? -0.095 -8.489 1.961 1.00 95.44 158 VAL A CA 1
ATOM 1247 C C . VAL A 1 158 ? -1.543 -8.212 2.324 1.00 95.44 158 VAL A C 1
ATOM 1249 O O . VAL A 1 158 ? -1.958 -8.455 3.458 1.00 95.44 158 VAL A O 1
ATOM 1252 N N . MET A 1 159 ? -2.312 -7.699 1.374 1.00 94.88 159 MET A N 1
ATOM 1253 C CA . MET A 1 159 ? -3.652 -7.176 1.608 1.00 94.88 159 MET A CA 1
ATOM 1254 C C . MET A 1 159 ? -4.665 -7.640 0.563 1.00 94.88 159 MET A C 1
ATOM 1256 O O . MET A 1 159 ? -4.316 -8.151 -0.501 1.00 94.88 159 MET A O 1
ATOM 1260 N N . GLU A 1 160 ? -5.934 -7.493 0.912 1.00 93.19 160 GLU A N 1
ATOM 1261 C CA . GLU A 1 160 ? -7.097 -7.795 0.089 1.00 93.19 160 GLU A CA 1
ATOM 1262 C C . GLU A 1 160 ? -7.070 -7.054 -1.249 1.00 93.19 160 GLU A C 1
ATOM 1264 O O . GLU A 1 160 ? -6.709 -5.880 -1.334 1.00 93.19 160 GLU A O 1
ATOM 1269 N N . ASP A 1 161 ? -7.459 -7.768 -2.304 1.00 90.06 161 ASP A N 1
ATOM 1270 C CA . ASP A 1 161 ? -7.509 -7.245 -3.662 1.00 90.06 161 ASP A CA 1
ATOM 1271 C C . ASP A 1 161 ? -8.924 -6.790 -4.040 1.00 90.06 161 ASP A C 1
ATOM 1273 O O . ASP A 1 161 ? -9.784 -7.595 -4.409 1.00 90.06 161 ASP A O 1
ATOM 1277 N N . TYR A 1 162 ? -9.155 -5.478 -3.992 1.00 83.81 162 TYR A N 1
ATOM 1278 C CA . TYR A 1 162 ? -10.397 -4.863 -4.454 1.00 83.81 162 TYR A CA 1
ATOM 1279 C C . TYR A 1 162 ? -10.406 -4.708 -5.978 1.00 83.81 162 TYR A C 1
ATOM 1281 O O . TYR A 1 162 ? -9.914 -3.721 -6.527 1.00 83.81 162 TYR A O 1
ATOM 1289 N N . ARG A 1 163 ? -10.997 -5.678 -6.680 1.00 75.62 163 ARG A N 1
ATOM 1290 C CA . ARG A 1 163 ? -11.105 -5.641 -8.151 1.00 75.62 163 ARG A CA 1
ATOM 1291 C C . ARG A 1 163 ? -12.196 -4.711 -8.673 1.00 75.62 163 ARG A C 1
ATOM 1293 O O . ARG A 1 163 ? -12.039 -4.159 -9.757 1.00 75.62 163 ARG A O 1
ATOM 1300 N N . ASP A 1 164 ? -13.247 -4.512 -7.887 1.00 76.81 164 ASP A N 1
ATOM 1301 C CA . ASP A 1 164 ? -14.406 -3.693 -8.261 1.00 76.81 164 ASP A CA 1
ATOM 1302 C C . ASP A 1 164 ? -14.241 -2.215 -7.853 1.00 76.81 164 ASP A C 1
ATOM 1304 O O . ASP A 1 164 ? -15.205 -1.450 -7.820 1.00 76.81 164 ASP A O 1
ATOM 1308 N N . CYS A 1 165 ? -13.010 -1.806 -7.529 1.00 72.12 165 CYS A N 1
ATOM 1309 C CA . CYS A 1 165 ? -12.654 -0.440 -7.171 1.00 72.12 165 CYS A CA 1
ATOM 1310 C C . CYS A 1 165 ? -11.757 0.177 -8.246 1.00 72.12 165 CYS A C 1
ATOM 1312 O O . CYS A 1 165 ? -10.878 -0.478 -8.807 1.00 72.12 165 CYS A O 1
ATOM 1314 N N . HIS A 1 166 ? -11.945 1.471 -8.497 1.00 71.75 166 HIS A N 1
ATOM 1315 C CA . HIS A 1 166 ? -11.151 2.226 -9.461 1.00 71.75 166 HIS A CA 1
ATOM 1316 C C . HIS A 1 166 ? -10.678 3.534 -8.839 1.00 71.75 166 HIS A C 1
ATOM 1318 O O . HIS A 1 166 ? -11.427 4.199 -8.119 1.00 71.75 166 HIS A O 1
ATOM 1324 N N . VAL A 1 167 ? -9.438 3.914 -9.141 1.00 73.62 167 VAL A N 1
ATOM 1325 C CA . VAL A 1 167 ? -8.928 5.241 -8.801 1.00 73.62 167 VAL A CA 1
ATOM 1326 C C . VAL A 1 167 ? -9.608 6.245 -9.721 1.00 73.62 167 VAL A C 1
ATOM 1328 O O . VAL A 1 167 ? -9.605 6.080 -10.940 1.00 73.62 167 VAL A O 1
ATOM 1331 N N . LYS A 1 168 ? -10.215 7.277 -9.136 1.00 68.44 168 LYS A N 1
ATOM 1332 C CA . LYS A 1 168 ? -10.774 8.386 -9.901 1.00 68.44 168 LYS A CA 1
ATOM 1333 C C . LYS A 1 168 ? -9.711 9.468 -10.063 1.00 68.44 168 LYS A C 1
ATOM 1335 O O . LYS A 1 168 ? -9.176 9.939 -9.061 1.00 68.44 168 LYS A O 1
ATOM 1340 N N . ASP A 1 169 ? -9.432 9.851 -11.307 1.00 66.38 169 ASP A N 1
ATOM 1341 C CA . ASP A 1 169 ? -8.525 10.959 -11.596 1.00 66.38 169 ASP A CA 1
ATOM 1342 C C . ASP A 1 169 ? -9.098 12.261 -11.011 1.00 66.38 169 ASP A C 1
ATOM 1344 O O . ASP A 1 169 ? -10.277 12.587 -11.182 1.00 66.38 169 ASP A O 1
ATOM 1348 N N . LEU A 1 170 ? -8.256 12.989 -10.277 1.00 67.94 170 LEU A N 1
ATOM 1349 C CA . LEU A 1 170 ? -8.610 14.269 -9.673 1.00 67.94 170 LEU A CA 1
ATOM 1350 C C . LEU A 1 170 ? -8.783 15.368 -10.727 1.00 67.94 170 LEU A C 1
ATOM 1352 O O . LEU A 1 170 ? -9.537 16.309 -10.480 1.00 67.94 170 LEU A O 1
ATOM 1356 N N . VAL A 1 171 ? -8.121 15.249 -11.885 1.00 64.44 171 VAL A N 1
ATOM 1357 C CA . VAL A 1 171 ? -8.216 16.207 -12.999 1.00 64.44 171 VAL A CA 1
ATOM 1358 C C . VAL A 1 171 ? -9.651 16.311 -13.513 1.00 64.44 171 VAL A C 1
ATOM 1360 O O . VAL A 1 171 ? -10.124 17.409 -13.805 1.00 64.44 171 VAL A O 1
ATOM 1363 N N . ASP A 1 172 ? -10.375 15.192 -13.538 1.00 74.75 172 ASP A N 1
ATOM 1364 C CA . ASP A 1 172 ? -11.770 15.137 -13.986 1.00 74.75 172 ASP A CA 1
ATOM 1365 C C . ASP A 1 172 ? -12.751 15.760 -12.979 1.00 74.75 172 ASP A C 1
ATO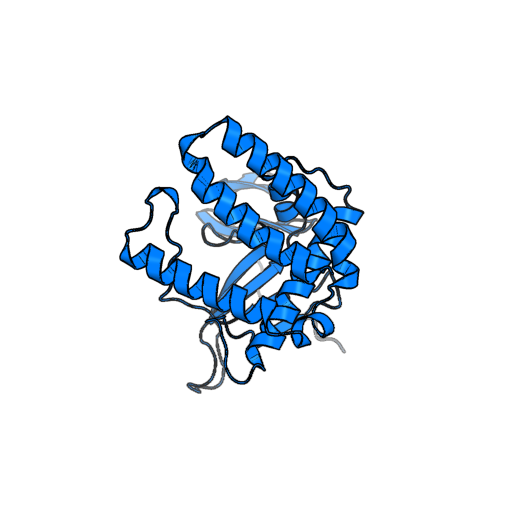M 1367 O O . ASP A 1 172 ? -13.915 16.020 -13.298 1.00 74.75 172 ASP A O 1
ATOM 1371 N N . GLY A 1 173 ? -12.296 15.992 -11.745 1.00 72.62 173 GLY A N 1
ATOM 1372 C CA . GLY A 1 173 ? -13.102 16.530 -10.662 1.00 72.62 173 GLY A CA 1
ATOM 1373 C C . GLY A 1 173 ? -14.203 15.585 -10.163 1.00 72.62 173 GLY A C 1
ATOM 1374 O O . GLY A 1 173 ? -14.490 14.503 -10.692 1.00 72.62 173 GLY A O 1
ATOM 1375 N N . PHE A 1 174 ? -14.860 16.004 -9.085 1.00 83.50 174 PHE A N 1
ATOM 1376 C CA . PHE A 1 174 ? -15.937 15.253 -8.446 1.00 83.50 174 PHE A CA 1
ATOM 1377 C C . PHE A 1 174 ? -17.271 15.963 -8.631 1.00 83.50 174 PHE A C 1
ATOM 1379 O O . PHE A 1 174 ? -17.355 17.187 -8.538 1.00 83.50 174 PHE A O 1
ATOM 1386 N N . ASN A 1 175 ? -18.335 15.188 -8.845 1.00 87.44 175 ASN A N 1
ATOM 1387 C CA . ASN A 1 175 ? -19.678 15.744 -8.731 1.00 87.44 175 ASN A CA 1
ATOM 1388 C C . ASN A 1 175 ? -20.060 15.934 -7.253 1.00 87.44 175 ASN A C 1
ATOM 1390 O O . ASN A 1 175 ? -19.445 15.362 -6.354 1.00 87.44 175 ASN A O 1
ATOM 1394 N N . GLU A 1 176 ? -21.115 16.706 -7.009 1.00 86.19 176 GLU A N 1
ATOM 1395 C CA . GLU A 1 176 ? -21.589 17.041 -5.663 1.00 86.19 176 GLU A CA 1
ATOM 1396 C C . GLU A 1 176 ? -21.832 15.803 -4.779 1.00 86.19 176 GLU A C 1
ATOM 1398 O O . GLU A 1 176 ? -21.383 15.755 -3.636 1.00 86.19 176 GLU A O 1
ATOM 1403 N N . LYS A 1 177 ? -22.464 14.752 -5.317 1.00 89.94 177 LYS A N 1
ATOM 1404 C CA . LYS A 1 177 ? -22.721 13.512 -4.563 1.00 89.94 177 LYS A CA 1
ATOM 1405 C C . LYS A 1 177 ? -21.426 12.808 -4.162 1.00 89.94 177 LYS A C 1
ATOM 1407 O O . LYS A 1 177 ? -21.319 12.322 -3.042 1.00 89.94 177 LYS A O 1
ATOM 1412 N N . GLN A 1 178 ? -20.448 12.761 -5.064 1.00 84.81 178 GLN A N 1
ATOM 1413 C CA . GLN A 1 178 ? -19.132 12.185 -4.787 1.00 84.81 178 GLN A CA 1
ATOM 1414 C C . GLN A 1 178 ? -18.389 12.988 -3.718 1.00 84.81 178 GLN A C 1
ATOM 1416 O O . GLN A 1 178 ? -17.812 12.390 -2.816 1.00 84.81 178 GLN A O 1
ATOM 1421 N N . LEU A 1 179 ? -18.455 14.322 -3.770 1.00 83.38 179 LEU A N 1
ATOM 1422 C CA . LEU A 1 179 ? -17.863 15.183 -2.745 1.00 83.38 179 LEU A CA 1
ATOM 1423 C C . LEU A 1 179 ? -18.479 14.940 -1.366 1.00 83.38 179 LEU A C 1
ATOM 1425 O O . LEU A 1 179 ? -17.740 14.857 -0.389 1.00 83.38 179 LEU A O 1
ATOM 1429 N N . TYR A 1 180 ? -19.803 14.776 -1.279 1.00 84.81 180 TYR A N 1
ATOM 1430 C CA . TYR A 1 180 ? -20.460 14.444 -0.014 1.00 84.81 180 TYR A CA 1
ATOM 1431 C C . TYR A 1 180 ? -20.008 13.093 0.546 1.00 84.81 180 TYR A C 1
ATOM 1433 O O . TYR A 1 180 ? -19.742 13.008 1.740 1.00 84.81 180 TYR A O 1
ATOM 1441 N N . ILE A 1 181 ? -19.866 12.066 -0.298 1.00 87.50 181 ILE A N 1
ATOM 1442 C CA . ILE A 1 181 ? -19.365 10.748 0.130 1.00 87.50 181 ILE A CA 1
ATOM 1443 C C . ILE A 1 181 ? -17.926 10.860 0.647 1.00 87.50 181 ILE A C 1
ATOM 1445 O O . ILE A 1 181 ? -17.624 10.368 1.729 1.00 87.50 181 ILE A O 1
ATOM 1449 N N . ILE A 1 182 ? -17.048 11.548 -0.091 1.00 83.44 182 ILE A N 1
ATOM 1450 C CA . ILE A 1 182 ? -15.653 11.762 0.320 1.00 83.44 182 ILE A CA 1
ATOM 1451 C C . ILE A 1 182 ? -15.597 12.518 1.651 1.00 83.44 182 ILE A C 1
ATOM 1453 O O . ILE A 1 182 ? -14.836 12.144 2.542 1.00 83.44 182 ILE A O 1
ATOM 1457 N N . MET A 1 183 ? -16.410 13.565 1.808 1.00 84.75 183 MET A N 1
ATOM 1458 C CA . MET A 1 183 ? -16.443 14.333 3.050 1.00 84.75 183 MET A CA 1
ATOM 1459 C C . MET A 1 183 ? -16.998 13.542 4.230 1.00 84.75 183 MET A C 1
ATOM 1461 O O . MET A 1 183 ? -16.483 13.703 5.331 1.00 84.75 183 MET A O 1
ATOM 1465 N N . ASP A 1 184 ? -17.988 12.675 4.026 1.00 86.56 184 ASP A N 1
ATOM 1466 C CA . ASP A 1 184 ? -18.501 11.802 5.086 1.00 86.56 184 ASP A CA 1
ATOM 1467 C C . ASP A 1 184 ? -17.405 10.854 5.606 1.00 86.56 184 ASP A C 1
ATOM 1469 O O . ASP A 1 184 ? -17.185 10.760 6.813 1.00 86.56 184 ASP A O 1
ATOM 1473 N N . GLU A 1 185 ? -16.633 10.231 4.709 1.00 85.94 185 GLU A N 1
ATOM 1474 C CA . GLU A 1 185 ? -15.492 9.382 5.088 1.00 85.94 185 GLU A CA 1
ATOM 1475 C C . GLU A 1 185 ? -14.373 10.172 5.791 1.00 85.94 185 GLU A C 1
ATOM 1477 O O . GLU A 1 185 ? -13.819 9.715 6.795 1.00 85.94 185 GLU A O 1
ATOM 1482 N N . LEU A 1 186 ? -14.072 11.392 5.331 1.00 81.88 186 LEU A N 1
ATOM 1483 C CA . LEU A 1 186 ? -13.100 12.268 5.995 1.00 81.88 186 LEU A CA 1
ATOM 1484 C C . LEU A 1 186 ? -13.552 12.663 7.404 1.00 81.88 186 LEU A C 1
ATOM 1486 O O . LEU A 1 186 ? -12.741 12.651 8.331 1.00 81.88 186 LEU A O 1
ATOM 1490 N N . ILE A 1 187 ? -14.836 12.982 7.585 1.00 82.19 187 ILE A N 1
ATOM 1491 C CA . ILE A 1 187 ? -15.403 13.308 8.897 1.00 82.19 187 ILE A CA 1
ATOM 1492 C C . ILE A 1 187 ? -15.323 12.091 9.821 1.00 82.19 187 ILE A C 1
ATOM 1494 O O . ILE A 1 187 ? -14.900 12.243 10.964 1.00 82.19 187 ILE A O 1
ATOM 1498 N N . LYS A 1 188 ? -15.647 10.880 9.345 1.00 84.69 188 LYS A N 1
ATOM 1499 C CA . LYS A 1 188 ? -15.504 9.644 10.139 1.00 84.69 188 LYS A CA 1
ATOM 1500 C C . LYS A 1 188 ? -14.071 9.442 10.618 1.00 84.69 188 LYS A C 1
ATOM 1502 O O . LYS A 1 188 ? -13.860 9.214 11.810 1.00 84.69 188 LYS A O 1
ATOM 1507 N N . LEU A 1 189 ? -13.091 9.580 9.720 1.00 83.12 189 LEU A N 1
ATOM 1508 C CA . LEU A 1 189 ? -11.670 9.477 10.063 1.00 83.12 189 LEU A CA 1
ATOM 1509 C C . LEU A 1 189 ? -11.264 10.534 11.101 1.00 83.12 189 LEU A C 1
ATOM 1511 O O . LEU A 1 189 ? -10.598 10.213 12.085 1.00 83.12 189 LEU A O 1
ATOM 1515 N N . GLN A 1 190 ? -11.682 11.787 10.914 1.00 80.44 190 GLN A N 1
ATOM 1516 C CA . GLN A 1 190 ? -11.381 12.876 11.846 1.00 80.44 190 GLN A CA 1
ATOM 1517 C C . GLN A 1 190 ? -12.011 12.657 13.221 1.00 80.44 190 GLN A C 1
ATOM 1519 O O . GLN A 1 190 ? -11.333 12.807 14.237 1.00 80.44 190 GLN A O 1
ATOM 1524 N N . CYS A 1 191 ? -13.296 12.299 13.264 1.00 82.88 191 CYS A N 1
ATOM 1525 C CA . CYS A 1 191 ? -13.995 11.983 14.501 1.00 82.88 191 CYS A CA 1
ATOM 1526 C C . CYS A 1 191 ? -13.278 10.852 15.231 1.00 82.88 191 CYS A C 1
ATOM 1528 O O . CYS A 1 191 ? -12.918 11.034 16.389 1.00 82.88 191 CYS A O 1
ATOM 1530 N N . PHE A 1 192 ? -12.977 9.749 14.537 1.00 82.12 192 PHE A N 1
ATOM 1531 C CA . PHE A 1 192 ? -12.210 8.644 15.105 1.00 82.12 192 PHE A CA 1
ATOM 1532 C C . PHE A 1 192 ? -10.883 9.124 15.701 1.00 82.12 192 PHE A C 1
ATOM 1534 O O . PHE A 1 192 ? -10.590 8.827 16.855 1.00 82.12 192 PHE A O 1
ATOM 1541 N N . SER A 1 193 ? -10.117 9.915 14.951 1.00 77.75 193 SER A N 1
ATOM 1542 C CA . SER A 1 193 ? -8.818 10.428 15.385 1.00 77.75 193 SER A CA 1
ATOM 1543 C C . SER A 1 193 ? -8.901 11.293 16.652 1.00 77.75 193 SER A C 1
ATOM 1545 O O . SER A 1 193 ? -8.046 11.177 17.530 1.00 77.75 193 SER A O 1
ATOM 1547 N N . LEU A 1 194 ? -9.943 12.124 16.774 1.00 78.50 194 LEU A N 1
ATOM 1548 C CA . LEU A 1 194 ? -10.136 13.053 17.893 1.00 78.50 194 LEU A CA 1
ATOM 1549 C C . LEU A 1 194 ? -10.766 12.414 19.135 1.00 78.50 194 LEU A C 1
ATOM 1551 O O . LEU A 1 194 ? -10.481 12.850 20.249 1.00 78.50 194 LEU A O 1
ATOM 1555 N N . THR A 1 195 ? -11.649 11.430 18.965 1.00 80.75 195 THR A N 1
ATOM 1556 C CA . THR A 1 195 ? -12.405 10.831 20.080 1.00 80.75 195 THR A CA 1
ATOM 1557 C C . THR A 1 195 ? -11.792 9.541 20.607 1.00 80.75 195 THR A C 1
ATOM 1559 O O . THR A 1 195 ? -12.248 9.027 21.624 1.00 80.75 195 THR A O 1
ATOM 1562 N N . THR A 1 196 ? -10.783 9.015 19.920 1.00 76.12 196 THR A N 1
ATOM 1563 C CA . THR A 1 196 ? -10.121 7.749 20.242 1.00 76.12 196 THR A CA 1
ATOM 1564 C C . THR A 1 196 ? -8.674 8.046 20.611 1.00 76.12 196 THR A C 1
ATOM 1566 O O . THR A 1 196 ? -8.036 8.873 19.965 1.00 76.12 196 THR A O 1
ATOM 1569 N N . THR A 1 197 ? -8.135 7.403 21.644 1.00 76.44 197 THR A N 1
ATOM 1570 C CA . THR A 1 197 ? -6.743 7.637 22.096 1.00 76.44 197 THR A CA 1
ATOM 1571 C C . THR A 1 197 ? -5.902 6.369 22.116 1.00 76.44 197 THR A C 1
ATOM 1573 O O . THR A 1 197 ? -4.680 6.441 22.131 1.00 76.44 197 THR A O 1
ATOM 1576 N N . GLU A 1 198 ? -6.546 5.212 22.027 1.00 74.75 198 GLU A N 1
ATOM 1577 C CA . GLU A 1 198 ? -5.964 3.876 21.987 1.00 74.75 198 GLU A CA 1
ATOM 1578 C C . GLU A 1 198 ? -4.978 3.742 20.823 1.00 74.75 198 GLU A C 1
ATOM 1580 O O . GLU A 1 198 ? -3.902 3.168 20.973 1.00 74.75 198 GLU A O 1
ATOM 1585 N N . TRP A 1 199 ? -5.285 4.380 19.688 1.00 74.00 199 TRP A N 1
ATOM 1586 C CA . TRP A 1 199 ? -4.385 4.426 18.541 1.00 74.00 199 TRP A CA 1
ATOM 1587 C C . TRP A 1 199 ? -3.049 5.109 18.861 1.00 74.00 199 TRP A C 1
ATOM 1589 O O . TRP A 1 199 ? -2.039 4.744 18.265 1.00 74.00 199 TRP A O 1
ATOM 1599 N N . LYS A 1 200 ? -3.002 6.047 19.823 1.00 70.69 200 LYS A N 1
ATOM 1600 C CA . LYS A 1 200 ? -1.762 6.728 20.236 1.00 70.69 200 LYS A CA 1
ATOM 1601 C C . LYS A 1 200 ? -0.787 5.781 20.936 1.00 70.69 200 LYS A C 1
ATOM 1603 O O . LYS A 1 200 ? 0.412 6.025 20.899 1.00 70.69 200 LYS A O 1
ATOM 1608 N N . ALA A 1 201 ? -1.291 4.722 21.573 1.00 68.38 201 ALA A N 1
ATOM 1609 C CA . ALA A 1 201 ? -0.461 3.698 22.204 1.00 68.38 201 ALA A CA 1
ATOM 1610 C C . ALA A 1 201 ? 0.013 2.628 21.203 1.00 68.38 201 ALA A C 1
ATOM 1612 O O . ALA A 1 201 ? 1.039 1.991 21.428 1.00 68.38 201 ALA A O 1
ATOM 1613 N N . SER A 1 202 ? -0.737 2.416 20.116 1.00 65.38 202 SER A N 1
ATOM 1614 C CA . SER A 1 202 ? -0.452 1.387 19.103 1.00 65.38 202 SER A CA 1
ATOM 1615 C C . SER A 1 202 ? 0.375 1.892 17.919 1.00 65.38 202 SER A C 1
ATOM 1617 O O . SER A 1 202 ? 1.070 1.110 17.272 1.00 65.38 202 SER A O 1
ATOM 1619 N N . LEU A 1 203 ? 0.294 3.184 17.611 1.00 65.38 203 LEU A N 1
ATOM 1620 C CA . LEU A 1 203 ? 1.083 3.826 16.566 1.00 65.38 203 LEU A CA 1
ATOM 1621 C C . LEU A 1 203 ? 2.332 4.445 17.193 1.00 65.38 203 LEU A C 1
ATOM 1623 O O . LEU A 1 203 ? 2.281 4.939 18.316 1.00 65.38 203 LEU A O 1
ATOM 1627 N N . LEU A 1 204 ? 3.453 4.423 16.467 1.00 64.19 204 LEU A N 1
ATOM 1628 C CA . LEU A 1 204 ? 4.766 4.920 16.904 1.00 64.19 204 LEU A CA 1
ATOM 1629 C C . LEU A 1 204 ? 4.827 6.451 17.018 1.00 64.19 204 LEU A C 1
ATOM 1631 O O . LEU A 1 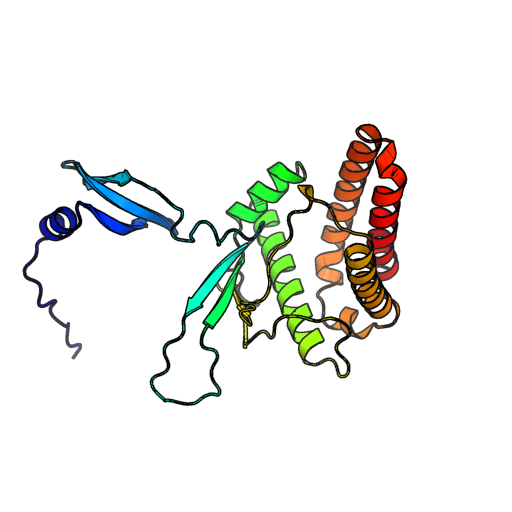204 ? 5.752 7.096 16.528 1.00 64.19 204 LEU A O 1
ATOM 1635 N N . PHE A 1 205 ? 3.818 7.061 17.625 1.00 62.47 205 PHE A N 1
ATOM 1636 C CA . PHE A 1 205 ? 3.594 8.491 17.577 1.00 62.47 205 PHE A CA 1
ATOM 1637 C C . PHE A 1 205 ? 4.807 9.286 18.069 1.00 62.47 205 PHE A C 1
ATOM 1639 O O . PHE A 1 205 ? 5.187 10.262 17.435 1.00 62.47 205 PHE A O 1
ATOM 1646 N N . GLU A 1 206 ? 5.461 8.834 19.140 1.00 64.81 206 GLU A N 1
ATOM 1647 C CA . GLU A 1 206 ? 6.656 9.496 19.673 1.00 64.81 206 GLU A CA 1
ATOM 1648 C C . GLU A 1 206 ? 7.902 9.311 18.787 1.00 64.81 206 GLU A C 1
ATOM 1650 O O . GLU A 1 206 ? 8.694 10.243 18.675 1.00 64.81 206 GLU A O 1
ATOM 1655 N N . GLU A 1 207 ? 8.056 8.177 18.091 1.00 67.25 207 GLU A N 1
ATOM 1656 C CA . GLU A 1 207 ? 9.161 7.977 17.132 1.00 67.25 207 GLU A CA 1
ATOM 1657 C C . GLU A 1 207 ? 8.945 8.799 15.849 1.00 67.25 207 GLU A C 1
ATOM 1659 O O . GLU A 1 207 ? 9.897 9.291 15.250 1.00 67.25 207 GLU A O 1
ATOM 1664 N N . LEU A 1 208 ? 7.684 8.993 15.450 1.00 63.72 208 LEU A N 1
ATOM 1665 C CA . LEU A 1 208 ? 7.286 9.774 14.276 1.00 63.72 208 LEU A CA 1
ATOM 1666 C C . LEU A 1 208 ? 7.263 11.279 14.532 1.00 63.72 208 LEU A C 1
ATOM 1668 O O . LEU A 1 208 ? 7.305 12.061 13.587 1.00 63.72 208 LEU A O 1
ATOM 1672 N N . LYS A 1 209 ? 7.151 11.706 15.791 1.00 66.62 209 LYS A N 1
ATOM 1673 C CA . LYS A 1 209 ? 6.893 13.100 16.174 1.00 66.62 209 LYS A CA 1
ATOM 1674 C C . LYS A 1 209 ? 7.879 14.109 15.579 1.00 66.62 209 LYS A C 1
ATOM 1676 O O . LYS A 1 209 ? 7.398 15.109 15.046 1.00 66.62 209 LYS A O 1
ATOM 1681 N N . PRO A 1 210 ? 9.212 13.893 15.618 1.00 64.88 210 PRO A N 1
ATOM 1682 C CA . PRO A 1 210 ? 10.162 14.837 15.024 1.00 64.88 210 PRO A CA 1
ATOM 1683 C C . PRO A 1 210 ? 9.929 14.988 13.519 1.00 64.88 210 PRO A C 1
ATOM 1685 O O . PRO A 1 210 ? 9.919 16.091 12.983 1.00 64.88 210 PRO A O 1
ATOM 1688 N N . LEU A 1 211 ? 9.628 13.871 12.867 1.00 61.19 211 LEU A N 1
ATOM 1689 C CA . LEU A 1 211 ? 9.444 13.792 11.430 1.00 61.19 211 LEU A CA 1
ATOM 1690 C C . LEU A 1 211 ? 8.095 14.371 10.981 1.00 61.19 211 LEU A C 1
ATOM 1692 O O . LEU A 1 211 ? 8.011 15.046 9.962 1.00 61.19 211 LEU A O 1
ATOM 1696 N N . LEU A 1 212 ? 7.037 14.184 11.775 1.00 62.88 212 LEU A N 1
ATOM 1697 C CA . LEU A 1 212 ? 5.741 14.833 11.569 1.00 62.88 212 LEU A CA 1
ATOM 1698 C C . LEU A 1 212 ? 5.845 16.357 11.693 1.00 62.88 212 LEU A C 1
ATOM 1700 O O . LEU A 1 212 ? 5.127 17.067 10.995 1.00 62.88 212 LEU A O 1
ATOM 1704 N N . ILE A 1 213 ? 6.729 16.866 12.559 1.00 63.91 213 ILE A N 1
ATOM 1705 C CA . ILE A 1 213 ? 6.991 18.306 12.690 1.00 63.91 213 ILE A CA 1
ATOM 1706 C C . ILE A 1 213 ? 7.698 18.844 11.440 1.00 63.91 213 ILE A C 1
ATOM 1708 O O . ILE A 1 213 ? 7.303 19.896 10.935 1.00 63.91 213 ILE A O 1
ATOM 1712 N N . GLU A 1 214 ? 8.700 18.131 10.924 1.00 63.19 214 GLU A N 1
ATOM 1713 C CA . GLU A 1 214 ? 9.396 18.501 9.684 1.00 63.19 214 GLU A CA 1
ATOM 1714 C C . GLU A 1 214 ? 8.457 18.447 8.475 1.00 63.19 214 GLU A C 1
ATOM 1716 O O . GLU A 1 214 ? 8.303 19.441 7.765 1.00 63.19 214 GLU A O 1
ATOM 1721 N N . LEU A 1 215 ? 7.725 17.341 8.305 1.00 58.75 215 LEU A N 1
ATOM 1722 C CA . LEU A 1 215 ? 6.714 17.200 7.258 1.00 58.75 215 LEU A CA 1
ATOM 1723 C C . LEU A 1 215 ? 5.653 18.305 7.355 1.00 58.75 215 LEU A C 1
ATOM 1725 O O . LEU A 1 215 ? 5.240 18.859 6.341 1.00 58.75 215 LEU A O 1
ATOM 1729 N N . TYR A 1 216 ? 5.231 18.672 8.568 1.00 61.25 216 TYR A N 1
ATOM 1730 C CA . TYR A 1 216 ? 4.293 19.772 8.787 1.00 61.25 216 TYR A CA 1
ATOM 1731 C C . TYR A 1 216 ? 4.857 21.124 8.330 1.00 61.25 216 TYR A C 1
ATOM 1733 O O . TYR A 1 216 ? 4.141 21.900 7.690 1.00 61.25 216 TYR A O 1
ATOM 1741 N N . ALA A 1 217 ? 6.122 21.419 8.641 1.00 63.78 217 ALA A N 1
ATOM 1742 C CA . ALA A 1 217 ? 6.774 22.652 8.209 1.00 63.78 217 ALA A CA 1
ATOM 1743 C C . ALA A 1 217 ? 6.837 22.744 6.673 1.00 63.78 217 ALA A C 1
ATOM 1745 O O . ALA A 1 217 ? 6.507 23.789 6.106 1.00 63.78 217 ALA A O 1
ATOM 1746 N N . GLU A 1 218 ? 7.152 21.635 6.006 1.00 62.53 218 GLU A N 1
ATOM 1747 C CA . GLU A 1 218 ? 7.243 21.569 4.545 1.00 62.53 218 GLU A CA 1
ATOM 1748 C C . GLU A 1 218 ? 5.872 21.610 3.860 1.00 62.53 218 GLU A C 1
ATOM 1750 O O . GLU A 1 218 ? 5.652 22.389 2.929 1.00 62.53 218 GLU A O 1
ATOM 1755 N N . MET A 1 219 ? 4.885 20.861 4.361 1.00 57.91 219 MET A N 1
ATOM 1756 C CA . MET A 1 219 ? 3.516 20.915 3.833 1.00 57.91 219 MET A CA 1
ATOM 1757 C C . MET A 1 219 ? 2.902 22.307 3.987 1.00 57.91 219 MET A C 1
ATOM 1759 O O . MET A 1 219 ? 2.145 22.751 3.117 1.00 57.91 219 MET A O 1
ATOM 1763 N N . LYS A 1 220 ? 3.253 23.026 5.060 1.00 64.50 220 LYS A N 1
ATOM 1764 C CA . LYS A 1 220 ? 2.883 24.431 5.232 1.00 64.50 220 LYS A CA 1
ATOM 1765 C C . LYS A 1 220 ? 3.519 25.306 4.148 1.00 64.50 220 LYS A C 1
ATOM 1767 O O . LYS A 1 220 ? 2.805 26.109 3.555 1.00 64.50 220 LYS A O 1
ATOM 1772 N N . LEU A 1 221 ? 4.802 25.129 3.844 1.00 63.03 221 LEU A N 1
ATOM 1773 C CA . LEU A 1 221 ? 5.488 25.894 2.800 1.00 63.03 221 LEU A CA 1
ATOM 1774 C C . LEU A 1 221 ? 4.905 25.623 1.401 1.00 63.03 221 LEU A C 1
ATOM 1776 O O . LEU A 1 221 ? 4.673 26.553 0.624 1.00 63.03 221 LEU A O 1
ATOM 1780 N N . VAL A 1 222 ? 4.629 24.357 1.075 1.00 58.88 222 VAL A N 1
ATOM 1781 C CA . VAL A 1 222 ? 3.999 23.951 -0.194 1.00 58.88 222 VAL A CA 1
ATOM 1782 C C . VAL A 1 222 ? 2.601 24.551 -0.325 1.00 58.88 222 VAL A C 1
ATOM 1784 O O . VAL A 1 222 ? 2.252 25.097 -1.373 1.00 58.88 222 VAL A O 1
ATOM 1787 N N . SER A 1 223 ? 1.821 24.518 0.753 1.00 59.38 223 SER A N 1
ATOM 1788 C CA . SER A 1 223 ? 0.474 25.087 0.790 1.00 59.38 223 SER A CA 1
ATOM 1789 C C . SER A 1 223 ? 0.480 26.614 0.637 1.00 59.38 223 SER A C 1
ATOM 1791 O O . SER A 1 223 ? -0.339 27.151 -0.108 1.00 59.38 223 SER A O 1
ATOM 1793 N N . GLU A 1 224 ? 1.432 27.321 1.257 1.00 66.38 224 GLU A N 1
ATOM 1794 C CA . GLU A 1 224 ? 1.637 28.767 1.067 1.00 66.38 224 GLU A CA 1
ATOM 1795 C C . GLU A 1 224 ? 2.009 29.100 -0.390 1.00 66.38 224 GLU A C 1
ATOM 1797 O O . GLU A 1 224 ? 1.428 30.007 -0.995 1.00 66.38 224 GLU A O 1
ATOM 1802 N N . LYS A 1 225 ? 2.912 28.319 -1.003 1.00 64.75 225 LYS A N 1
ATOM 1803 C CA . LYS A 1 225 ? 3.270 28.452 -2.427 1.00 64.75 225 LYS A CA 1
ATOM 1804 C C . LYS A 1 225 ? 2.064 28.205 -3.342 1.00 64.75 225 LYS A C 1
ATOM 1806 O O . LYS A 1 225 ? 1.856 28.972 -4.283 1.00 64.75 225 LYS A O 1
ATOM 1811 N N . LEU A 1 226 ? 1.253 27.180 -3.078 1.00 57.16 226 LEU A N 1
ATOM 1812 C CA . LEU A 1 226 ? 0.030 26.885 -3.839 1.00 57.16 226 LEU A CA 1
ATOM 1813 C C . LEU A 1 226 ? -1.005 28.007 -3.718 1.00 57.16 226 LEU A C 1
ATOM 1815 O O . LEU A 1 226 ? -1.525 28.459 -4.737 1.00 57.16 226 LEU A O 1
ATOM 1819 N N . ALA A 1 227 ? -1.238 28.516 -2.505 1.00 63.06 227 ALA A N 1
ATOM 1820 C CA . ALA A 1 227 ? -2.157 29.627 -2.262 1.00 63.06 227 ALA A CA 1
ATOM 1821 C C . ALA A 1 227 ? -1.733 30.902 -3.006 1.00 63.06 227 ALA A C 1
ATOM 1823 O O . ALA A 1 227 ? -2.582 31.638 -3.504 1.00 63.06 227 ALA A O 1
ATOM 1824 N N . SER A 1 228 ? -0.421 31.137 -3.138 1.00 65.62 228 SER A N 1
ATOM 1825 C CA . SER A 1 228 ? 0.116 32.271 -3.901 1.00 65.62 228 SER A CA 1
ATOM 1826 C C . SER A 1 228 ? -0.082 32.144 -5.419 1.00 65.62 228 SER A C 1
ATOM 1828 O O . SER A 1 228 ? -0.193 33.156 -6.108 1.00 65.62 228 SER A O 1
ATOM 1830 N N . LYS A 1 229 ? -0.141 30.912 -5.946 1.00 62.97 229 LYS A N 1
ATOM 1831 C CA . LYS A 1 229 ? -0.293 30.625 -7.383 1.00 62.97 229 LYS A CA 1
ATOM 1832 C C . LYS A 1 229 ? -1.750 30.487 -7.822 1.00 62.97 229 LYS A C 1
ATOM 1834 O O . LYS A 1 229 ? -2.050 30.771 -8.977 1.00 62.97 229 LYS A O 1
ATOM 1839 N N . VAL A 1 230 ? -2.638 30.049 -6.928 1.00 60.50 230 VAL A N 1
ATOM 1840 C CA . VAL A 1 230 ? -4.064 29.831 -7.217 1.00 60.50 230 VAL A CA 1
ATOM 1841 C C . VAL A 1 230 ? -4.916 30.449 -6.095 1.00 60.50 230 VAL A C 1
ATOM 1843 O O . VAL A 1 230 ? -5.343 29.742 -5.180 1.00 60.50 230 VAL A O 1
ATOM 1846 N N . PRO A 1 231 ? -5.172 31.772 -6.141 1.00 58.38 231 PRO A N 1
ATOM 1847 C CA . PRO A 1 231 ? -5.869 32.501 -5.072 1.00 58.38 231 PRO A CA 1
ATOM 1848 C C . PRO A 1 231 ? -7.281 31.963 -4.775 1.00 58.38 231 PRO A C 1
ATOM 1850 O O . PRO A 1 231 ? -7.730 31.959 -3.624 1.00 58.38 231 PRO A O 1
ATOM 1853 N N . ASP A 1 232 ? -7.950 31.437 -5.804 1.00 57.50 232 ASP A N 1
ATOM 1854 C CA . ASP A 1 232 ? -9.308 30.885 -5.728 1.00 57.50 232 ASP A CA 1
ATOM 1855 C C . ASP A 1 232 ? -9.382 29.531 -4.996 1.00 57.50 232 ASP A C 1
ATOM 1857 O O . ASP A 1 232 ? -10.464 29.095 -4.610 1.00 57.50 232 ASP A O 1
ATOM 1861 N N . LEU A 1 233 ? -8.241 28.875 -4.737 1.00 51.03 233 LEU A N 1
ATOM 1862 C CA . LEU A 1 233 ? -8.168 27.615 -3.984 1.00 51.03 233 LEU A CA 1
ATOM 1863 C C . LEU A 1 233 ? -7.998 27.815 -2.468 1.00 51.03 233 LEU A C 1
ATOM 1865 O O . LEU A 1 233 ? -7.870 26.839 -1.724 1.00 51.03 233 LEU A O 1
ATOM 1869 N N . SER A 1 234 ? -7.987 29.065 -1.996 1.00 50.25 234 SER A N 1
ATOM 1870 C CA . SER A 1 234 ? -7.742 29.427 -0.592 1.00 50.25 234 SER A CA 1
ATOM 1871 C C . SER A 1 234 ? -8.655 28.697 0.404 1.00 50.25 234 SER A C 1
ATOM 1873 O O . SER A 1 234 ? -8.206 28.330 1.490 1.00 50.25 234 SER A O 1
ATOM 1875 N N . CYS A 1 235 ? -9.903 28.395 0.032 1.00 42.38 235 CYS A N 1
ATOM 1876 C CA . CYS A 1 235 ? -10.829 27.616 0.858 1.00 42.38 235 CYS A CA 1
ATOM 1877 C C . CYS A 1 235 ? -10.465 26.119 0.940 1.00 42.38 235 CYS A C 1
ATOM 1879 O O . CYS A 1 235 ? -10.519 25.547 2.028 1.00 42.38 235 CYS A O 1
ATOM 1881 N N . CYS A 1 236 ? -10.029 25.493 -0.157 1.00 41.81 236 CYS A N 1
ATOM 1882 C CA . CYS A 1 236 ? -9.585 24.093 -0.187 1.00 41.81 236 CYS A CA 1
ATOM 1883 C C . CYS A 1 236 ? -8.257 23.909 0.559 1.00 41.81 236 CYS A C 1
ATOM 1885 O O . CYS A 1 236 ? -8.095 22.958 1.323 1.00 41.81 236 CYS A O 1
ATOM 1887 N N . ILE A 1 237 ? -7.338 24.866 0.405 1.00 47.25 237 ILE A N 1
ATOM 1888 C CA . ILE A 1 237 ? -6.073 24.906 1.145 1.00 47.25 237 ILE A CA 1
ATOM 1889 C C . ILE A 1 237 ? -6.348 25.088 2.645 1.00 47.25 237 ILE A C 1
ATOM 1891 O O . ILE A 1 237 ? -5.760 24.387 3.463 1.00 47.25 237 ILE A O 1
ATOM 1895 N N . ALA A 1 238 ? -7.309 25.936 3.029 1.00 43.34 238 ALA A N 1
ATOM 1896 C CA . ALA A 1 238 ? -7.729 26.092 4.424 1.00 43.34 238 ALA A CA 1
ATOM 1897 C C . ALA A 1 238 ? -8.379 24.827 5.020 1.00 43.34 238 ALA A C 1
ATOM 1899 O O . ALA A 1 238 ? -8.220 24.569 6.215 1.00 43.34 238 ALA A O 1
ATOM 1900 N N . VAL A 1 239 ? -9.090 24.024 4.218 1.00 42.34 239 VAL A N 1
ATOM 1901 C CA . VAL A 1 239 ? -9.603 22.705 4.637 1.00 42.34 239 VAL A CA 1
ATOM 1902 C C . VAL A 1 239 ? -8.449 21.723 4.839 1.00 42.34 239 VAL A C 1
ATOM 1904 O O . VAL A 1 239 ? -8.413 21.067 5.877 1.00 42.34 239 VAL A O 1
ATOM 1907 N N . GLY A 1 240 ? -7.461 21.704 3.936 1.00 45.66 240 GLY A N 1
ATOM 1908 C CA . GLY A 1 240 ? -6.201 20.975 4.117 1.00 45.66 240 GLY A CA 1
ATOM 1909 C C . GLY A 1 240 ? -5.484 21.373 5.413 1.00 45.66 240 GLY A C 1
ATOM 1910 O O . GLY A 1 240 ? -5.217 20.526 6.256 1.00 45.66 240 GLY A O 1
ATOM 1911 N N . TYR A 1 241 ? -5.286 22.668 5.665 1.00 44.31 241 TYR A N 1
ATOM 1912 C CA . TYR A 1 241 ? -4.710 23.155 6.925 1.00 44.31 241 TYR A CA 1
ATOM 1913 C C . TYR A 1 241 ? -5.530 22.776 8.161 1.00 44.31 241 TYR A C 1
ATOM 1915 O O . TYR A 1 241 ? -4.949 22.483 9.200 1.00 44.31 241 TYR A O 1
ATOM 1923 N N . LYS A 1 242 ? -6.867 22.768 8.093 1.00 42.75 242 LYS A N 1
ATOM 1924 C CA . LYS A 1 242 ? -7.713 22.312 9.211 1.00 42.75 242 LYS A CA 1
ATOM 1925 C C . LYS A 1 242 ? -7.603 20.803 9.441 1.00 42.75 242 LYS A C 1
ATOM 1927 O O . LYS A 1 242 ? -7.538 20.391 10.593 1.00 42.75 242 LYS A O 1
ATOM 1932 N N . LEU A 1 243 ? -7.528 20.006 8.374 1.00 42.53 243 LEU A N 1
ATOM 1933 C CA . LEU A 1 243 ? -7.263 18.563 8.420 1.00 42.53 243 LEU A CA 1
ATOM 1934 C C . LEU A 1 243 ? -5.889 18.262 9.046 1.00 42.53 243 LEU A C 1
ATOM 1936 O O . LEU A 1 243 ? -5.787 17.376 9.888 1.00 42.53 243 LEU A O 1
ATOM 1940 N N . PHE A 1 244 ? -4.854 19.036 8.710 1.00 49.88 244 PHE A N 1
ATOM 1941 C CA . PHE A 1 244 ? -3.493 18.852 9.230 1.00 49.88 244 PHE A CA 1
ATOM 1942 C C . PHE A 1 244 ? -3.262 19.476 10.621 1.00 49.88 244 PHE A C 1
ATOM 1944 O O . PHE A 1 244 ? -2.525 18.915 11.427 1.00 49.88 244 PHE A O 1
ATOM 1951 N N . ASN A 1 245 ? -3.944 20.568 10.984 1.00 40.91 245 ASN A N 1
ATOM 1952 C CA . ASN A 1 245 ? -3.914 21.120 12.349 1.00 40.91 245 ASN A CA 1
ATOM 1953 C C . ASN A 1 245 ? -4.550 20.176 13.381 1.00 40.91 245 ASN A C 1
ATOM 1955 O O . ASN A 1 245 ? -4.210 20.244 14.562 1.00 40.91 245 ASN A O 1
ATOM 1959 N N . ILE A 1 246 ? -5.427 19.261 12.956 1.00 44.00 246 ILE A N 1
ATOM 1960 C CA . ILE A 1 246 ? -5.904 18.176 13.820 1.00 44.00 246 ILE A CA 1
ATOM 1961 C C . ILE A 1 246 ? -4.733 17.269 14.214 1.00 44.00 246 ILE A C 1
ATOM 1963 O O . ILE A 1 246 ? -4.595 16.994 15.398 1.00 44.00 246 ILE A O 1
ATOM 1967 N N . ILE A 1 247 ? -3.813 16.926 13.302 1.00 43.28 247 ILE A N 1
ATOM 1968 C CA . ILE A 1 247 ? -2.583 16.173 13.630 1.00 43.28 247 ILE A CA 1
ATOM 1969 C C . ILE A 1 247 ? -1.756 16.909 14.699 1.00 43.28 247 ILE A C 1
ATOM 1971 O O . ILE A 1 247 ? -1.239 16.293 15.631 1.00 43.28 247 ILE A O 1
ATOM 1975 N N . GLN A 1 248 ? -1.718 18.243 14.647 1.00 40.28 248 GLN A N 1
ATOM 1976 C CA . GLN A 1 248 ? -1.078 19.061 15.677 1.00 40.28 248 GLN A CA 1
ATOM 1977 C C . GLN A 1 248 ? -1.826 19.015 17.026 1.00 40.28 248 GLN A C 1
ATOM 1979 O O . GLN A 1 248 ? -1.187 18.961 18.077 1.00 40.28 248 GLN A O 1
ATOM 1984 N N . CYS A 1 249 ? -3.161 18.977 17.031 1.00 40.28 249 CYS A N 1
ATOM 1985 C CA . CYS A 1 249 ? -3.958 18.733 18.241 1.00 40.28 249 CYS A CA 1
ATOM 1986 C C . CYS A 1 249 ? -3.736 17.337 18.838 1.00 40.28 249 CYS A C 1
ATOM 1988 O O . CYS A 1 249 ? -3.897 17.175 20.042 1.00 40.28 249 CYS A O 1
ATOM 1990 N N . LEU A 1 250 ? -3.333 16.350 18.036 1.00 39.91 250 LEU A N 1
ATOM 1991 C CA . LEU A 1 250 ? -3.001 15.007 18.519 1.00 39.91 250 LEU A CA 1
ATOM 1992 C C . LEU A 1 250 ? -1.602 14.921 19.144 1.00 39.91 250 LEU A C 1
ATOM 1994 O O . LEU A 1 250 ? -1.358 13.991 19.914 1.00 39.91 250 LEU A O 1
ATOM 1998 N N . SER A 1 251 ? -0.725 15.888 18.826 1.00 37.75 251 SER A N 1
ATOM 1999 C CA . SER A 1 251 ? 0.647 16.029 19.349 1.00 37.75 251 SER A CA 1
ATOM 2000 C C . SER A 1 251 ? 0.767 16.727 20.707 1.00 37.75 251 SER A C 1
ATOM 2002 O O . SER A 1 251 ? 1.855 16.734 21.290 1.00 37.75 251 SER A O 1
ATOM 2004 N N . LYS A 1 252 ? -0.338 17.300 21.193 1.00 41.06 252 LYS A N 1
ATOM 2005 C CA . LYS A 1 252 ? -0.502 17.819 22.556 1.00 41.06 252 LYS A CA 1
ATOM 2006 C C . LYS A 1 252 ? -1.208 16.785 23.427 1.00 41.06 252 LYS A C 1
ATOM 2008 O O . LYS A 1 252 ? -0.897 16.783 24.635 1.00 41.06 252 LYS A O 1
#

Sequence (252 aa):
MSSTATNPSTLLPLELVDKCIGSRIWVIMKGEKEIVGTLMGFDDYVNMVLEDVVDPLGADAIGYMSIMRRVELVWSESGNHFPKSVIIKIPSSTLSNETLEKSFDIYTDPDSSKMLQYLIHKTEACFYRLMQDWPQKPLALPFIYAAEYTDPEQSVIVMEDYRDCHVKDLVDGFNEKQLYIIMDELIKLQCFSLTTTEWKASLLFEELKPLLIELYAEMKLVSEKLASKVPDLSCCIAVGYKLFNIIQCLSK

Radius of gyration: 23.29 Å; chains: 1; bounding box: 52×70×53 Å